Protein AF-A0A949ULL2-F1 (afdb_monomer_lite)

pLDDT: mean 81.53, std 12.1, range [44.09, 96.62]

Structure (mmCIF, N/CA/C/O backbone):
data_AF-A0A949ULL2-F1
#
_entry.id   AF-A0A949ULL2-F1
#
loop_
_atom_site.group_PDB
_atom_site.id
_atom_site.type_symbol
_atom_site.label_atom_id
_atom_site.label_alt_id
_atom_site.label_comp_id
_atom_site.label_asym_id
_atom_site.label_entity_id
_atom_site.label_seq_id
_atom_site.pdbx_PDB_ins_code
_atom_site.Cartn_x
_atom_site.Cartn_y
_atom_site.Cartn_z
_atom_site.occupancy
_atom_site.B_iso_or_equiv
_atom_site.auth_seq_id
_atom_site.auth_comp_id
_atom_site.auth_asym_id
_atom_site.auth_atom_id
_atom_site.pdbx_PDB_model_num
ATOM 1 N N . MET A 1 1 ? -18.993 -50.764 90.686 1.00 44.81 1 MET A N 1
ATOM 2 C CA . MET A 1 1 ? -19.022 -49.403 90.114 1.00 44.81 1 MET A CA 1
ATOM 3 C C . MET A 1 1 ? -18.018 -49.381 88.976 1.00 44.81 1 MET A C 1
ATOM 5 O O . MET A 1 1 ? -16.846 -49.137 89.213 1.00 44.81 1 MET A O 1
ATOM 9 N N . GLY A 1 2 ? -18.453 -49.801 87.789 1.00 44.09 2 GLY A N 1
ATOM 10 C CA . GLY A 1 2 ? -17.658 -49.785 86.562 1.00 44.09 2 GLY A CA 1
ATOM 11 C C . GLY A 1 2 ? -18.331 -48.811 85.610 1.00 44.09 2 GLY A C 1
ATOM 12 O O . GLY A 1 2 ? -19.516 -48.977 85.331 1.00 44.09 2 GLY A O 1
ATOM 13 N N . SER A 1 3 ? -17.605 -47.766 85.223 1.00 47.84 3 SER A N 1
ATOM 14 C CA . SER A 1 3 ? -18.064 -46.730 84.303 1.00 47.84 3 SER A CA 1
ATOM 15 C C . SER A 1 3 ? -17.621 -47.117 82.898 1.00 47.84 3 SER A C 1
ATOM 17 O O . SER A 1 3 ? -16.426 -47.201 82.632 1.00 47.84 3 SER A O 1
ATOM 19 N N . SER A 1 4 ? -18.589 -47.419 82.042 1.00 49.59 4 SER A N 1
ATOM 20 C CA . SER A 1 4 ? -18.433 -47.649 80.609 1.00 49.59 4 SER A CA 1
ATOM 21 C C . SER A 1 4 ? -18.518 -46.309 79.874 1.00 49.59 4 SER A C 1
ATOM 23 O O . SER A 1 4 ? -19.594 -45.717 79.822 1.00 49.59 4 SER A O 1
ATOM 25 N N . GLU A 1 5 ? -17.401 -45.829 79.328 1.00 49.88 5 GLU A N 1
ATOM 26 C CA . GLU A 1 5 ? -17.373 -44.716 78.371 1.00 49.88 5 GLU A CA 1
ATOM 27 C C . GLU A 1 5 ? -17.658 -45.258 76.965 1.00 49.88 5 GLU A C 1
ATOM 29 O O . GLU A 1 5 ? -16.845 -45.975 76.381 1.00 49.88 5 GLU A O 1
ATOM 34 N N . ASN A 1 6 ? -18.845 -44.930 76.454 1.00 48.62 6 ASN A N 1
ATOM 35 C CA . ASN A 1 6 ? -19.215 -45.054 75.049 1.00 48.62 6 ASN A CA 1
ATOM 36 C C . ASN A 1 6 ? -18.579 -43.881 74.293 1.00 48.62 6 ASN A C 1
ATOM 38 O O . ASN A 1 6 ? -18.811 -42.726 74.645 1.00 48.62 6 ASN A O 1
ATOM 42 N N . ARG A 1 7 ? -17.781 -44.184 73.270 1.00 51.06 7 ARG A N 1
ATOM 43 C CA . ARG A 1 7 ? -17.179 -43.213 72.355 1.00 51.06 7 ARG A CA 1
ATOM 44 C C . ARG A 1 7 ? -17.915 -43.355 71.023 1.00 51.06 7 ARG A C 1
ATOM 46 O O . ARG A 1 7 ? -17.641 -44.296 70.285 1.00 51.06 7 ARG A O 1
ATOM 53 N N . GLU A 1 8 ? -18.903 -42.494 70.796 1.00 48.94 8 GLU A N 1
ATOM 54 C CA . GLU A 1 8 ? -19.501 -42.285 69.474 1.00 48.94 8 GLU A CA 1
ATOM 55 C C . GLU A 1 8 ? -18.439 -41.629 68.584 1.00 48.94 8 GLU A C 1
ATOM 57 O O . GLU A 1 8 ? -17.757 -40.688 68.996 1.00 48.94 8 GLU A O 1
ATOM 62 N N . ILE A 1 9 ? -18.218 -42.233 67.422 1.00 55.06 9 ILE A N 1
ATOM 63 C CA . ILE A 1 9 ? -17.371 -41.728 66.349 1.00 55.06 9 ILE A CA 1
ATOM 64 C C . ILE A 1 9 ? -18.363 -41.129 65.351 1.00 55.06 9 ILE A C 1
ATOM 66 O O . ILE A 1 9 ? -19.206 -41.865 64.844 1.00 55.06 9 ILE A O 1
ATOM 70 N N . ASP A 1 10 ? -18.302 -39.811 65.162 1.00 50.88 10 ASP A N 1
ATOM 71 C CA . ASP A 1 10 ? -19.074 -39.074 64.158 1.00 50.88 10 ASP A CA 1
ATOM 72 C C . ASP A 1 10 ? -18.580 -39.467 62.751 1.00 50.88 10 ASP A C 1
ATOM 74 O O . ASP A 1 10 ? -17.400 -39.307 62.436 1.00 50.88 10 ASP A O 1
ATOM 78 N N . GLU A 1 11 ? -19.482 -40.013 61.933 1.00 55.44 11 GLU A N 1
ATOM 79 C CA . GLU A 1 11 ? -19.298 -40.381 60.519 1.00 55.44 11 GLU A CA 1
ATOM 80 C C . GLU A 1 11 ? -19.954 -39.315 59.607 1.00 55.44 11 GLU A C 1
ATOM 82 O O . GLU A 1 11 ? -20.902 -39.621 58.890 1.00 55.44 11 GLU A O 1
ATOM 87 N N . GLU A 1 12 ? -19.509 -38.051 59.651 1.00 52.25 12 GLU A N 1
ATOM 88 C CA . GLU A 1 12 ? -20.083 -36.957 58.824 1.00 52.25 12 GLU A CA 1
ATOM 89 C C . GLU A 1 12 ? -19.096 -36.294 57.830 1.00 52.25 12 GLU A C 1
ATOM 91 O O . GLU A 1 12 ? -19.428 -35.271 57.247 1.00 52.25 12 GLU A O 1
ATOM 96 N N . ASP A 1 13 ? -17.917 -36.872 57.564 1.00 54.19 13 ASP A N 1
ATOM 97 C CA . ASP A 1 13 ? -16.867 -36.221 56.741 1.00 54.19 13 ASP A CA 1
ATOM 98 C C . ASP A 1 13 ? -16.646 -36.825 55.325 1.00 54.19 13 ASP A C 1
ATOM 100 O O . ASP A 1 13 ? -15.653 -36.498 54.679 1.00 54.19 13 ASP A O 1
ATOM 104 N N . GLU A 1 14 ? -17.519 -37.703 54.802 1.00 53.72 14 GLU A N 1
ATOM 105 C CA . GLU A 1 14 ? -17.303 -38.334 53.472 1.00 53.72 14 GLU A CA 1
ATOM 106 C C . GLU A 1 14 ? -18.061 -37.689 52.287 1.00 53.72 14 GLU A C 1
ATOM 108 O O . GLU A 1 14 ? -17.638 -37.885 51.148 1.00 53.72 14 GLU A O 1
ATOM 113 N N . GLU A 1 15 ? -19.105 -36.873 52.498 1.00 52.88 15 GLU A N 1
ATOM 114 C CA . GLU A 1 15 ? -19.894 -36.290 51.384 1.00 52.88 15 GLU A CA 1
ATOM 115 C C . GLU A 1 15 ? -19.227 -35.083 50.686 1.00 52.88 15 GLU A C 1
ATOM 117 O O . GLU A 1 15 ? -19.514 -34.826 49.519 1.00 52.88 15 GLU A O 1
ATOM 122 N N . ASP A 1 16 ? -18.274 -34.392 51.322 1.00 53.25 16 ASP A N 1
ATOM 123 C CA . ASP A 1 16 ? -17.624 -33.197 50.744 1.00 53.25 16 ASP A CA 1
ATOM 124 C C . ASP A 1 16 ? -16.532 -33.520 49.699 1.00 53.25 16 ASP A C 1
ATOM 126 O O . ASP A 1 16 ? -15.994 -32.619 49.054 1.00 53.25 16 ASP A O 1
ATOM 130 N N . THR A 1 17 ? -16.174 -34.795 49.511 1.00 56.53 17 THR A N 1
ATOM 131 C CA . THR A 1 17 ? -15.078 -35.181 48.599 1.00 56.53 17 THR A CA 1
ATOM 132 C C . THR A 1 17 ? -15.547 -35.406 47.158 1.00 56.53 17 THR A C 1
ATOM 134 O O . THR A 1 17 ? -14.784 -35.143 46.230 1.00 56.53 17 THR A O 1
ATOM 137 N N . GLU A 1 18 ? -16.792 -35.852 46.949 1.00 56.47 18 GLU A N 1
ATOM 138 C CA . GLU A 1 18 ? -17.323 -36.137 45.603 1.00 56.47 18 GLU A CA 1
ATOM 139 C C . GLU A 1 18 ? -17.690 -34.854 44.828 1.00 56.47 18 GLU A C 1
ATOM 141 O O . GLU A 1 18 ? -17.436 -34.778 43.626 1.00 56.47 18 GLU A O 1
ATOM 146 N N . GLU A 1 19 ? -18.192 -33.804 45.496 1.00 57.47 19 GLU A N 1
ATOM 147 C CA . GLU A 1 19 ? -18.514 -32.527 44.827 1.00 57.47 19 GLU A CA 1
ATOM 148 C C . GLU A 1 19 ? -17.262 -31.769 44.345 1.00 57.47 19 GLU A C 1
ATOM 150 O O . GLU A 1 19 ? -17.315 -31.032 43.357 1.00 57.47 19 GLU A O 1
ATOM 155 N N . VAL A 1 20 ? -16.114 -31.957 45.006 1.00 60.78 20 VAL A N 1
ATOM 156 C CA . VAL A 1 20 ? -14.852 -31.316 44.601 1.00 60.78 20 VAL A CA 1
ATOM 157 C C . VAL A 1 20 ? -14.272 -31.981 43.346 1.00 60.78 20 VAL A C 1
ATOM 159 O O . VAL A 1 20 ? -13.757 -31.278 42.477 1.00 60.78 20 VAL A O 1
ATOM 162 N N . GLU A 1 21 ? -14.407 -33.304 43.193 1.00 62.12 21 GLU A N 1
ATOM 163 C CA . GLU A 1 21 ? -13.933 -34.013 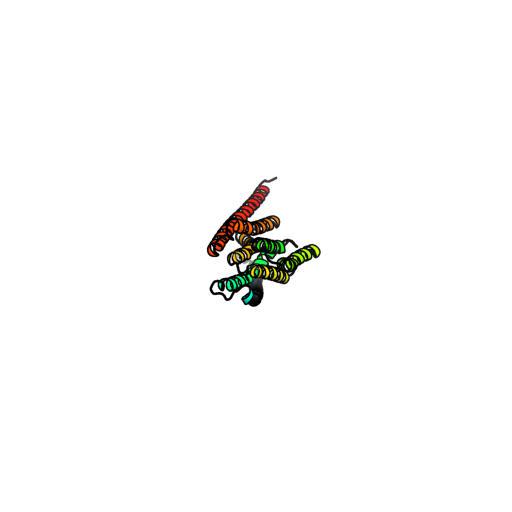41.993 1.00 62.12 21 GLU A CA 1
ATOM 164 C C . GLU A 1 21 ? -14.775 -33.696 40.739 1.00 62.12 21 GLU A C 1
ATOM 166 O O . GLU A 1 21 ? -14.217 -33.591 39.642 1.00 62.12 21 GLU A O 1
ATOM 171 N N . GLU A 1 22 ? -16.092 -33.484 40.870 1.00 65.94 22 GLU A N 1
ATOM 172 C CA . GLU A 1 22 ? -16.947 -33.092 39.734 1.00 65.94 22 GLU A CA 1
ATOM 173 C C . GLU A 1 22 ? -16.636 -31.675 39.219 1.00 65.94 22 GLU A C 1
ATOM 175 O O . GLU A 1 22 ? -16.583 -31.457 38.004 1.00 65.94 22 GLU A O 1
ATOM 180 N N . LEU A 1 23 ? -16.365 -30.721 40.116 1.00 65.06 23 LEU A N 1
ATOM 181 C CA . LEU A 1 23 ? -16.024 -29.345 39.732 1.00 65.06 23 LEU A CA 1
ATOM 182 C C . LEU A 1 23 ? -14.652 -29.247 39.048 1.00 65.06 23 LEU A C 1
ATOM 184 O O . LEU A 1 23 ? -14.500 -28.491 38.085 1.00 65.06 23 LEU A O 1
ATOM 188 N N . GLU A 1 24 ? -13.665 -30.035 39.486 1.00 69.94 24 GLU A N 1
ATOM 189 C CA . GLU A 1 24 ? -12.358 -30.099 38.818 1.00 69.94 24 GLU A CA 1
ATOM 190 C C . GLU A 1 24 ? -12.462 -30.722 37.414 1.00 69.94 24 GLU A C 1
ATOM 192 O O . GLU A 1 24 ? -11.766 -30.290 36.490 1.00 69.94 24 GLU A O 1
ATOM 197 N N . ALA A 1 25 ? -13.359 -31.692 37.207 1.00 70.38 25 ALA A N 1
ATOM 198 C CA . ALA A 1 25 ? -13.576 -32.299 35.894 1.00 70.38 25 ALA A CA 1
ATOM 199 C C . ALA A 1 25 ? -14.198 -31.316 34.882 1.00 70.38 25 ALA A C 1
ATOM 201 O O . ALA A 1 25 ? -13.763 -31.270 33.726 1.00 70.38 25 ALA A O 1
ATOM 202 N N . GLU A 1 26 ? -15.168 -30.499 35.306 1.00 70.00 26 GLU A N 1
ATOM 203 C CA . GLU A 1 26 ? -15.834 -29.517 34.436 1.00 70.00 26 GLU A CA 1
ATOM 204 C C . GLU A 1 26 ? -14.885 -28.368 34.033 1.00 70.00 26 GLU A C 1
ATOM 206 O O . GLU A 1 26 ? -14.878 -27.927 32.878 1.00 70.00 26 GLU A O 1
ATOM 211 N N . GLU A 1 27 ? -14.013 -27.924 34.946 1.00 70.25 27 GLU A N 1
ATOM 212 C CA . GLU A 1 27 ? -13.017 -26.879 34.667 1.00 70.25 27 GLU A CA 1
ATOM 213 C C . GLU A 1 27 ? -11.924 -27.373 33.697 1.00 70.25 27 GLU A C 1
ATOM 215 O O . GLU A 1 27 ? -11.506 -26.644 32.787 1.00 70.25 27 GLU A O 1
ATOM 220 N N . VAL A 1 28 ? -11.515 -28.643 33.818 1.00 70.06 28 VAL A N 1
ATOM 221 C CA . VAL A 1 28 ? -10.574 -29.289 32.888 1.00 70.06 28 VAL A CA 1
ATOM 222 C C . VAL A 1 28 ? -11.189 -29.464 31.495 1.00 70.06 28 VAL A C 1
ATOM 224 O O . VAL A 1 28 ? -10.505 -29.231 30.493 1.00 70.06 28 VAL A O 1
ATOM 227 N N . GLU A 1 29 ? -12.471 -29.824 31.396 1.00 69.94 29 GLU A N 1
ATOM 228 C CA . GLU A 1 29 ? -13.163 -29.942 30.107 1.00 69.94 29 GLU A CA 1
ATOM 229 C C . GLU A 1 29 ? -13.322 -28.573 29.422 1.00 69.94 29 GLU A C 1
ATOM 231 O O . GLU A 1 29 ? -13.040 -28.442 28.227 1.00 69.94 29 GLU A O 1
ATOM 236 N N . ALA A 1 30 ? -13.675 -27.525 30.173 1.00 67.12 30 ALA A N 1
ATOM 237 C CA . ALA A 1 30 ? -13.774 -26.164 29.649 1.00 67.12 30 ALA A CA 1
ATOM 238 C C . ALA A 1 30 ? -12.426 -25.639 29.118 1.00 67.12 30 ALA A C 1
ATOM 240 O O . ALA A 1 30 ? -12.368 -25.084 28.014 1.00 67.12 30 ALA A O 1
ATOM 241 N N . ALA A 1 31 ? -11.335 -25.870 29.856 1.00 65.19 31 ALA A N 1
ATOM 242 C CA . ALA A 1 31 ? -9.987 -25.501 29.429 1.00 65.19 31 ALA A CA 1
ATOM 243 C C . ALA A 1 31 ? -9.553 -26.262 28.162 1.00 65.19 31 ALA A C 1
ATOM 245 O O . ALA A 1 31 ? -8.991 -25.665 27.239 1.00 65.19 31 ALA A O 1
ATOM 246 N N . ALA A 1 32 ? -9.872 -27.558 28.068 1.00 65.69 32 ALA A N 1
ATOM 247 C CA . ALA A 1 32 ? -9.579 -28.367 26.886 1.00 65.69 32 ALA A CA 1
ATOM 248 C C . ALA A 1 32 ? -10.368 -27.897 25.649 1.00 65.69 32 ALA A C 1
ATOM 250 O O . ALA A 1 32 ? -9.825 -27.853 24.543 1.00 65.69 32 ALA A O 1
ATOM 251 N N . VAL A 1 33 ? -11.633 -27.495 25.812 1.00 71.25 33 VAL A N 1
ATOM 252 C CA . VAL A 1 33 ? -12.453 -26.950 24.717 1.00 71.25 33 VAL A CA 1
ATOM 253 C C . VAL A 1 33 ? -11.923 -25.594 24.237 1.00 71.25 33 VAL A C 1
ATOM 255 O O . VAL A 1 33 ? -11.912 -25.341 23.028 1.00 71.25 33 VAL A O 1
ATOM 258 N N . GLU A 1 34 ? -11.445 -24.733 25.140 1.00 72.19 34 GLU A N 1
ATOM 259 C CA . GLU A 1 34 ? -10.826 -23.454 24.771 1.00 72.19 34 GLU A CA 1
ATOM 260 C C . GLU A 1 34 ? -9.494 -23.657 24.029 1.00 72.19 34 GLU A C 1
ATOM 262 O O . GLU A 1 34 ? -9.260 -23.017 22.999 1.00 72.19 34 GLU A O 1
ATOM 267 N N . GLU A 1 35 ? -8.655 -24.592 24.485 1.00 70.19 35 GLU A N 1
ATOM 268 C CA . GLU A 1 35 ? -7.380 -24.923 23.839 1.00 70.19 35 GLU A CA 1
ATOM 269 C C . GLU A 1 35 ? -7.592 -25.500 22.429 1.00 70.19 35 GLU A C 1
ATOM 271 O O . GLU A 1 35 ? -7.010 -25.006 21.456 1.00 70.19 35 GLU A O 1
ATOM 276 N N . VAL A 1 36 ? -8.504 -26.469 22.286 1.00 72.50 36 VAL A N 1
ATOM 277 C CA . VAL A 1 36 ? -8.863 -27.059 20.986 1.00 72.50 36 VAL A CA 1
ATOM 278 C C . VAL A 1 36 ? -9.505 -26.013 20.069 1.00 72.50 36 VAL A C 1
ATOM 280 O O . VAL A 1 36 ? -9.185 -25.943 18.880 1.00 72.50 36 VAL A O 1
ATOM 283 N N . GLY A 1 37 ? -10.373 -25.147 20.602 1.00 69.25 37 GLY A N 1
ATOM 284 C CA . GLY A 1 37 ? -10.969 -24.039 19.854 1.00 69.25 37 GLY A CA 1
ATOM 285 C C . GLY A 1 37 ? -9.923 -23.040 19.348 1.00 69.25 37 GLY A C 1
ATOM 286 O O . GLY A 1 37 ? -9.989 -22.596 18.195 1.00 69.25 37 GLY A O 1
ATOM 287 N N . GLY A 1 38 ? -8.922 -22.731 20.175 1.00 65.75 38 GLY A N 1
ATOM 288 C CA . GLY A 1 38 ? -7.787 -21.885 19.820 1.00 65.75 38 GLY A CA 1
ATOM 289 C C . GLY A 1 38 ? -6.912 -22.500 18.728 1.00 65.75 38 GLY A C 1
ATOM 290 O O . GLY A 1 38 ? -6.581 -21.824 17.750 1.00 65.75 38 GLY A O 1
ATOM 291 N N . GLU A 1 39 ? -6.580 -23.786 18.835 1.00 66.94 39 GLU A N 1
ATOM 292 C CA . GLU A 1 39 ? -5.754 -24.481 17.845 1.00 66.94 39 GLU A CA 1
ATOM 293 C C . GLU A 1 39 ? -6.458 -24.579 16.480 1.00 66.94 39 GLU A C 1
ATOM 295 O O . GLU A 1 39 ? -5.867 -24.255 15.442 1.00 66.94 39 GLU A O 1
ATOM 300 N N . VAL A 1 40 ? -7.754 -24.910 16.469 1.00 61.69 40 VAL A N 1
ATOM 301 C CA . VAL A 1 40 ? -8.567 -24.951 15.243 1.00 61.69 40 VAL A CA 1
ATOM 302 C C . VAL A 1 40 ? -8.652 -23.566 14.592 1.00 61.69 40 VAL A C 1
ATOM 304 O O . VAL A 1 40 ? -8.472 -23.445 13.376 1.00 61.69 40 VAL A O 1
ATOM 307 N N . ALA A 1 41 ? -8.849 -22.501 15.375 1.00 61.00 41 ALA A N 1
ATOM 308 C CA . ALA A 1 41 ? -8.875 -21.134 14.854 1.00 61.00 41 ALA A CA 1
ATOM 309 C C . ALA A 1 41 ? -7.537 -20.728 14.203 1.00 61.00 41 ALA A C 1
ATOM 311 O O . ALA A 1 41 ? -7.525 -20.105 13.135 1.00 61.00 41 ALA A O 1
ATOM 312 N N . VAL A 1 42 ? -6.406 -21.124 14.798 1.00 70.19 42 VAL A N 1
ATOM 313 C CA . VAL A 1 42 ? -5.059 -20.860 14.262 1.00 70.19 42 VAL A CA 1
ATOM 314 C C . VAL A 1 42 ? -4.829 -21.603 12.941 1.00 70.19 42 VAL A C 1
ATOM 316 O O . VAL A 1 42 ? -4.249 -21.035 12.009 1.00 70.19 42 VAL A O 1
ATOM 319 N N . ILE A 1 43 ? -5.283 -22.854 12.825 1.00 66.19 43 ILE A N 1
ATOM 320 C CA . ILE A 1 43 ? -5.155 -23.653 11.595 1.00 66.19 43 ILE A CA 1
ATOM 321 C C . ILE A 1 43 ? -5.974 -23.029 10.455 1.00 66.19 43 ILE A C 1
ATOM 323 O O . ILE A 1 43 ? -5.453 -22.851 9.349 1.00 66.19 43 ILE A O 1
ATOM 327 N N . VAL A 1 44 ? -7.218 -22.621 10.728 1.00 66.62 44 VAL A N 1
ATOM 328 C CA . VAL A 1 44 ? -8.109 -21.998 9.732 1.00 66.62 44 VAL A CA 1
ATOM 329 C C . VAL A 1 44 ? -7.567 -20.646 9.243 1.00 66.62 44 VAL A C 1
ATOM 331 O O . VAL A 1 44 ? -7.612 -20.362 8.039 1.00 66.62 44 VAL A O 1
ATOM 334 N N . ASP A 1 45 ? -6.995 -19.819 10.129 1.00 76.25 45 ASP A N 1
ATOM 335 C CA . ASP A 1 45 ? -6.365 -18.545 9.734 1.00 76.25 45 ASP A CA 1
ATOM 336 C C . ASP A 1 45 ? -5.121 -18.784 8.858 1.00 76.25 45 ASP A C 1
ATOM 338 O O . ASP A 1 45 ? -4.934 -18.102 7.846 1.00 76.25 45 ASP A O 1
ATOM 342 N N . ARG A 1 46 ? -4.309 -19.812 9.160 1.00 75.88 46 ARG A N 1
ATOM 343 C CA . ARG A 1 46 ? -3.143 -20.186 8.334 1.00 75.88 46 ARG A CA 1
ATOM 344 C C . ARG A 1 46 ? -3.535 -20.666 6.942 1.00 75.88 46 ARG A C 1
ATOM 346 O O . ARG A 1 46 ? -2.901 -20.259 5.965 1.00 75.88 46 ARG A O 1
ATOM 353 N N . GLU A 1 47 ? -4.550 -21.518 6.831 1.00 77.19 47 GLU A N 1
ATOM 354 C CA . GLU A 1 47 ? -5.005 -22.017 5.531 1.00 77.19 47 GLU A CA 1
ATOM 355 C C . GLU A 1 47 ? -5.562 -20.873 4.675 1.00 77.19 47 GLU A C 1
ATOM 357 O O . GLU A 1 47 ? -5.216 -20.733 3.499 1.00 77.19 47 GLU A O 1
ATOM 362 N N . THR A 1 48 ? -6.347 -19.992 5.293 1.00 77.69 48 THR A N 1
ATOM 363 C CA . THR A 1 48 ? -6.885 -18.797 4.642 1.00 77.69 48 THR A CA 1
ATOM 364 C C . THR A 1 48 ? -5.755 -17.889 4.157 1.00 77.69 48 THR A C 1
ATOM 366 O O . THR A 1 48 ? -5.728 -17.521 2.982 1.00 77.69 48 THR A O 1
ATOM 369 N N . ALA A 1 49 ? -4.769 -17.588 5.007 1.00 76.38 49 ALA A N 1
ATOM 370 C CA . ALA A 1 49 ? -3.601 -16.790 4.631 1.00 76.38 49 ALA A CA 1
ATOM 371 C C . ALA A 1 49 ? -2.809 -17.420 3.471 1.00 76.38 49 ALA A C 1
ATOM 373 O O . ALA A 1 49 ? -2.406 -16.723 2.541 1.00 76.38 49 ALA A O 1
ATOM 374 N N . SER A 1 50 ? -2.626 -18.743 3.482 1.00 81.12 50 SER A N 1
ATOM 375 C CA . SER A 1 50 ? -1.957 -19.478 2.402 1.00 81.12 50 SER A CA 1
ATOM 376 C C . SER A 1 50 ? -2.688 -19.334 1.063 1.00 81.12 50 SER A C 1
ATOM 378 O O . SER A 1 50 ? -2.068 -19.007 0.047 1.00 81.12 50 SER A O 1
ATOM 380 N N . ARG A 1 51 ? -4.020 -19.485 1.062 1.00 82.62 51 ARG A N 1
ATOM 381 C CA . ARG A 1 51 ? -4.855 -19.285 -0.135 1.00 82.62 51 ARG A CA 1
ATOM 382 C C . ARG A 1 51 ? -4.727 -17.858 -0.670 1.00 82.62 51 ARG A C 1
ATOM 384 O O . ARG A 1 51 ? -4.524 -17.674 -1.867 1.00 82.62 51 ARG A O 1
ATOM 391 N N . TRP A 1 52 ? -4.767 -16.853 0.205 1.00 79.50 52 TRP A N 1
ATOM 392 C CA . TRP A 1 52 ? -4.597 -15.449 -0.188 1.00 79.50 52 TRP A CA 1
ATOM 393 C C . TRP A 1 52 ? -3.222 -15.160 -0.782 1.00 79.50 52 TRP A C 1
ATOM 395 O O . TRP A 1 52 ? -3.125 -14.466 -1.793 1.00 79.50 52 TRP A O 1
ATOM 405 N N . ARG A 1 53 ? -2.160 -15.732 -0.211 1.00 83.31 53 ARG A N 1
ATOM 406 C CA . ARG A 1 53 ? -0.802 -15.624 -0.760 1.00 83.31 53 ARG A CA 1
ATOM 407 C C . ARG A 1 53 ? -0.684 -16.283 -2.127 1.00 83.31 53 ARG A C 1
ATOM 409 O O . ARG A 1 53 ? -0.037 -15.717 -3.002 1.00 83.31 53 ARG A O 1
ATOM 416 N N . ALA A 1 54 ? -1.328 -17.432 -2.335 1.00 83.38 54 ALA A N 1
ATOM 417 C CA . ALA A 1 54 ? -1.366 -18.095 -3.636 1.00 83.38 54 ALA A CA 1
ATOM 418 C C . ALA A 1 54 ? -2.099 -17.245 -4.689 1.00 83.38 54 ALA A C 1
ATOM 420 O O . ALA A 1 54 ? -1.606 -17.093 -5.805 1.00 83.38 54 ALA A O 1
ATOM 421 N N . VAL A 1 55 ? -3.229 -16.627 -4.324 1.00 82.12 55 VAL A N 1
ATOM 422 C CA . VAL A 1 55 ? -3.943 -15.673 -5.193 1.00 82.12 55 VAL A CA 1
ATOM 423 C C . VAL A 1 55 ? -3.064 -14.461 -5.507 1.00 82.12 55 VAL A C 1
ATOM 425 O O . VAL A 1 55 ? -2.927 -14.095 -6.672 1.00 82.12 55 VAL A O 1
ATOM 428 N N . GLY A 1 56 ? -2.415 -13.878 -4.495 1.00 79.31 56 GLY A N 1
ATOM 429 C CA . GLY A 1 56 ? -1.469 -12.774 -4.671 1.00 79.31 56 GLY A CA 1
ATOM 430 C C . GLY A 1 56 ? -0.315 -13.143 -5.606 1.00 79.31 56 GLY A C 1
ATOM 431 O O . GLY A 1 56 ? -0.013 -12.393 -6.530 1.00 79.31 56 GLY A O 1
ATOM 432 N N . ALA A 1 57 ? 0.272 -14.332 -5.440 1.00 81.19 57 ALA A N 1
ATOM 433 C CA . ALA A 1 57 ? 1.309 -14.851 -6.331 1.00 81.19 57 ALA A CA 1
ATOM 434 C C . ALA A 1 57 ? 0.801 -15.010 -7.771 1.00 81.19 57 ALA A C 1
ATOM 436 O O . ALA A 1 57 ? 1.489 -14.606 -8.705 1.00 81.19 57 ALA A O 1
ATOM 437 N N . GLY A 1 58 ? -0.409 -15.548 -7.955 1.00 82.44 58 GLY A N 1
ATOM 438 C CA . GLY A 1 58 ? -1.040 -15.694 -9.268 1.00 82.44 58 GLY A CA 1
ATOM 439 C C . GLY A 1 58 ? -1.273 -14.352 -9.963 1.00 82.44 58 GLY A C 1
ATOM 440 O O . GLY A 1 58 ? -0.949 -14.204 -11.139 1.00 82.44 58 GLY A O 1
ATOM 441 N N . ILE A 1 59 ? -1.759 -13.348 -9.227 1.00 83.56 59 ILE A N 1
ATOM 442 C CA . ILE A 1 59 ? -1.923 -11.975 -9.725 1.00 83.56 59 ILE A CA 1
ATOM 443 C C . ILE A 1 59 ? -0.566 -11.372 -10.098 1.00 83.56 59 ILE A C 1
ATOM 445 O O . ILE A 1 59 ? -0.414 -10.835 -11.194 1.00 83.56 59 ILE A O 1
ATOM 449 N N . GLY A 1 60 ? 0.429 -11.478 -9.213 1.00 77.75 60 GLY A N 1
ATOM 450 C CA . GLY A 1 60 ? 1.779 -10.981 -9.473 1.00 77.75 60 GLY A CA 1
ATOM 451 C C . GLY A 1 60 ? 2.386 -11.618 -10.721 1.00 77.75 60 GLY A C 1
ATOM 452 O O . GLY A 1 60 ? 2.945 -10.918 -11.562 1.00 77.75 60 GLY A O 1
ATOM 453 N N . LEU A 1 61 ? 2.205 -12.930 -10.889 1.00 84.12 61 LEU A N 1
ATOM 454 C CA . LEU A 1 61 ? 2.663 -13.667 -12.060 1.00 84.12 61 LEU A CA 1
ATOM 455 C C . LEU A 1 61 ? 1.951 -13.199 -13.330 1.00 84.12 61 LEU A C 1
ATOM 457 O O . LEU A 1 61 ? 2.611 -12.977 -14.340 1.00 84.12 61 LEU A O 1
ATOM 461 N N . ALA A 1 62 ? 0.634 -12.995 -13.280 1.00 83.06 62 ALA A N 1
ATOM 462 C CA . ALA A 1 62 ? -0.123 -12.469 -14.411 1.00 83.06 62 ALA A CA 1
ATOM 463 C C . ALA A 1 62 ? 0.368 -11.071 -14.823 1.00 83.06 62 ALA A C 1
ATOM 465 O O . ALA A 1 62 ? 0.577 -10.829 -16.011 1.00 83.06 62 ALA A O 1
ATOM 466 N N . ILE A 1 63 ? 0.626 -10.177 -13.858 1.00 82.50 63 ILE A N 1
ATOM 467 C CA . ILE A 1 63 ? 1.197 -8.848 -14.129 1.00 82.50 63 ILE A CA 1
ATOM 468 C C . ILE A 1 63 ? 2.560 -8.991 -14.804 1.00 82.50 63 ILE A C 1
ATOM 470 O O . ILE A 1 63 ? 2.782 -8.376 -15.845 1.00 82.50 63 ILE A O 1
ATOM 474 N N . VAL A 1 64 ? 3.454 -9.819 -14.254 1.00 80.62 64 VAL A N 1
ATOM 475 C CA . VAL A 1 64 ? 4.785 -10.058 -14.831 1.00 80.62 64 VAL A CA 1
ATOM 476 C C . VAL A 1 64 ? 4.677 -10.592 -16.255 1.00 80.62 64 VAL A C 1
ATOM 478 O O . VAL A 1 64 ? 5.342 -10.054 -17.127 1.00 80.62 64 VAL A O 1
ATOM 481 N N . ILE A 1 65 ? 3.824 -11.586 -16.517 1.00 84.31 65 ILE A N 1
ATOM 482 C CA . ILE A 1 65 ? 3.648 -12.173 -17.855 1.00 84.31 65 ILE A CA 1
ATOM 483 C C . ILE A 1 65 ? 3.155 -11.121 -18.853 1.00 84.31 65 ILE A C 1
ATOM 485 O O . ILE A 1 65 ? 3.746 -10.955 -19.915 1.00 84.31 65 ILE A O 1
ATOM 489 N N . VAL A 1 66 ? 2.101 -10.377 -18.506 1.00 83.69 66 VAL A N 1
ATOM 490 C CA . VAL A 1 66 ? 1.496 -9.373 -19.399 1.00 83.69 66 VAL A CA 1
ATOM 491 C C . VAL A 1 66 ? 2.440 -8.194 -19.653 1.00 83.69 66 VAL A C 1
ATOM 493 O O . VAL A 1 66 ? 2.409 -7.589 -20.722 1.00 83.69 66 VAL A O 1
ATOM 496 N N . THR A 1 67 ? 3.295 -7.862 -18.684 1.00 78.12 67 THR A N 1
ATOM 497 C CA . THR A 1 67 ? 4.239 -6.739 -18.784 1.00 78.12 67 THR A CA 1
ATOM 498 C C . THR A 1 67 ? 5.654 -7.167 -19.173 1.00 78.12 67 THR A C 1
ATOM 500 O O . THR A 1 67 ? 6.519 -6.306 -19.316 1.00 78.12 67 THR A O 1
ATOM 503 N N . TYR A 1 68 ? 5.892 -8.462 -19.408 1.00 78.94 68 TYR A N 1
ATOM 504 C CA . TYR A 1 68 ? 7.229 -9.026 -19.598 1.00 78.94 68 TYR A CA 1
ATOM 505 C C . TYR A 1 68 ? 7.997 -8.355 -20.741 1.00 78.94 68 TYR A C 1
ATOM 507 O O . TYR A 1 68 ? 9.087 -7.820 -20.528 1.00 78.94 68 TYR A O 1
ATOM 515 N N . GLU A 1 69 ? 7.398 -8.331 -21.932 1.00 78.94 69 GLU A N 1
ATOM 516 C CA . GLU A 1 69 ? 7.949 -7.653 -23.107 1.00 78.94 69 GLU A CA 1
ATOM 517 C C . GLU A 1 69 ? 7.822 -6.124 -23.016 1.00 78.94 69 GLU A C 1
ATOM 519 O O . GLU A 1 69 ? 8.847 -5.450 -23.155 1.00 78.94 69 GLU A O 1
ATOM 524 N N . PRO A 1 70 ? 6.636 -5.539 -22.727 1.00 74.31 70 PRO A N 1
ATOM 525 C CA . PRO A 1 70 ? 6.487 -4.085 -22.711 1.00 74.31 70 PRO A CA 1
ATOM 526 C C . PRO A 1 70 ? 7.417 -3.380 -21.717 1.00 74.31 70 PRO A C 1
ATOM 528 O O . PRO A 1 70 ? 8.053 -2.391 -22.069 1.00 74.31 70 PRO A O 1
ATOM 531 N N . ALA A 1 71 ? 7.546 -3.901 -20.492 1.00 68.62 71 ALA A N 1
ATOM 532 C CA . ALA A 1 71 ? 8.398 -3.328 -19.445 1.00 68.62 71 ALA A CA 1
ATOM 533 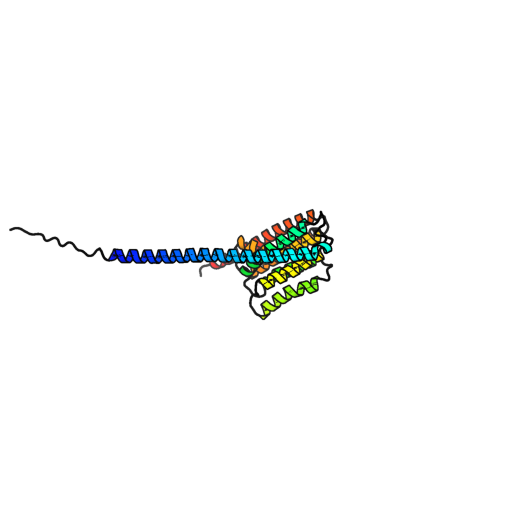C C . ALA A 1 71 ? 9.856 -3.807 -19.503 1.00 68.62 71 ALA A C 1
ATOM 535 O O . ALA A 1 71 ? 10.700 -3.310 -18.742 1.00 68.62 71 ALA A O 1
ATOM 536 N N . ARG A 1 72 ? 10.165 -4.709 -20.445 1.00 76.81 72 ARG A N 1
ATOM 537 C CA . ARG A 1 72 ? 11.467 -5.363 -20.607 1.00 76.81 72 ARG A CA 1
ATOM 538 C C . ARG A 1 72 ? 11.950 -6.024 -19.316 1.00 76.81 72 ARG A C 1
ATOM 540 O O . ARG A 1 72 ? 13.082 -5.833 -18.877 1.00 76.81 72 ARG A O 1
ATOM 547 N N . LEU A 1 73 ? 11.066 -6.780 -18.670 1.00 71.06 73 LEU A N 1
ATOM 548 C CA . LEU A 1 73 ? 11.384 -7.485 -17.422 1.00 71.06 73 LEU A CA 1
ATOM 549 C C . LEU A 1 73 ? 12.392 -8.625 -17.633 1.00 71.06 73 LEU A C 1
ATOM 551 O O . LEU A 1 73 ? 13.000 -9.080 -16.668 1.00 71.06 73 LEU A O 1
ATOM 555 N N . GLY A 1 74 ? 12.572 -9.073 -18.880 1.00 68.69 74 GLY A N 1
ATOM 556 C CA . GLY A 1 74 ? 13.571 -10.068 -19.270 1.00 68.69 74 GLY A CA 1
ATOM 557 C C . GLY A 1 74 ? 14.995 -9.535 -19.451 1.00 68.69 74 GLY A C 1
ATOM 558 O O . GLY A 1 74 ? 15.906 -10.344 -19.603 1.00 68.69 74 GLY A O 1
ATOM 559 N N . ASP A 1 75 ? 15.210 -8.215 -19.424 1.00 80.44 75 ASP A N 1
ATOM 560 C CA . ASP A 1 75 ? 16.552 -7.639 -19.564 1.00 80.44 75 ASP A CA 1
ATOM 561 C C . ASP A 1 75 ? 17.420 -7.985 -18.335 1.00 80.44 75 ASP A C 1
ATOM 563 O O . ASP A 1 75 ? 16.946 -7.956 -17.192 1.00 80.44 75 ASP A O 1
ATOM 567 N N . GLU A 1 76 ? 18.720 -8.238 -18.538 1.00 79.38 76 GLU A N 1
ATOM 568 C CA . GLU A 1 76 ? 19.676 -8.557 -17.455 1.00 79.38 76 GLU A CA 1
ATOM 569 C C . GLU A 1 76 ? 19.732 -7.478 -16.359 1.00 79.38 76 GLU A C 1
ATOM 571 O O . GLU A 1 76 ? 20.042 -7.757 -15.203 1.00 79.38 76 GLU A O 1
ATOM 576 N N . GLU A 1 77 ? 19.378 -6.236 -16.683 1.00 76.75 77 GLU A N 1
ATOM 577 C CA . GLU A 1 77 ? 19.343 -5.139 -15.716 1.00 76.75 77 GLU A CA 1
ATOM 578 C C . GLU A 1 77 ? 18.012 -5.041 -14.941 1.00 76.75 77 GLU A C 1
ATOM 580 O O . GLU A 1 77 ? 17.874 -4.203 -14.045 1.00 76.75 77 GLU A O 1
ATOM 585 N N . ARG A 1 78 ? 16.997 -5.845 -15.297 1.00 74.56 78 ARG A N 1
ATOM 586 C CA . ARG A 1 78 ? 15.604 -5.702 -14.828 1.00 74.56 78 ARG A CA 1
ATOM 587 C C . ARG A 1 78 ? 14.935 -6.983 -14.353 1.00 74.56 78 ARG A C 1
ATOM 589 O O . ARG A 1 78 ? 13.831 -6.892 -13.825 1.00 74.56 78 ARG A O 1
ATOM 596 N N . TRP A 1 79 ? 15.584 -8.142 -14.429 1.00 80.56 79 TRP A N 1
ATOM 597 C CA . TRP A 1 79 ? 15.023 -9.394 -13.896 1.00 80.56 79 TRP A CA 1
ATOM 598 C C . TRP A 1 79 ? 14.605 -9.288 -12.416 1.00 80.56 79 TRP A C 1
ATOM 600 O O . TRP A 1 79 ? 13.626 -9.905 -11.992 1.00 80.56 79 TRP A O 1
ATOM 610 N N . TRP A 1 80 ? 15.292 -8.445 -11.631 1.00 83.25 80 TRP A N 1
ATOM 611 C CA . TRP A 1 80 ? 14.938 -8.162 -10.236 1.00 83.25 80 TRP A CA 1
ATOM 612 C C . TRP A 1 80 ? 13.532 -7.563 -10.092 1.00 83.25 80 TRP A C 1
ATOM 614 O O . TRP A 1 80 ? 12.885 -7.771 -9.068 1.00 83.25 80 TRP A O 1
ATOM 624 N N . ALA A 1 81 ? 13.036 -6.842 -11.101 1.00 80.88 81 ALA A N 1
ATOM 625 C CA . ALA A 1 81 ? 11.721 -6.216 -11.083 1.00 80.88 81 ALA A CA 1
ATOM 626 C C . ALA A 1 81 ? 10.596 -7.253 -11.116 1.00 80.88 81 ALA A C 1
ATOM 628 O O . ALA A 1 81 ? 9.617 -7.104 -10.392 1.00 80.88 81 ALA A O 1
ATOM 629 N N . ALA A 1 82 ? 10.757 -8.334 -11.884 1.00 82.75 82 ALA A N 1
ATOM 630 C CA . ALA A 1 82 ? 9.802 -9.438 -11.889 1.00 82.75 82 ALA A CA 1
ATOM 631 C C . ALA A 1 82 ? 9.702 -10.084 -10.498 1.00 82.75 82 ALA A C 1
ATOM 633 O O . ALA A 1 82 ? 8.604 -10.281 -9.974 1.00 82.75 82 ALA A O 1
ATOM 634 N N . ALA A 1 83 ? 10.852 -10.338 -9.863 1.00 84.81 83 ALA A N 1
ATOM 635 C CA . ALA A 1 83 ? 10.901 -10.854 -8.499 1.00 84.81 83 ALA A CA 1
ATOM 636 C C . ALA A 1 83 ? 10.279 -9.869 -7.493 1.00 84.81 83 ALA A C 1
ATOM 638 O O . ALA A 1 83 ? 9.489 -10.278 -6.647 1.00 84.81 83 ALA A O 1
ATOM 639 N N . ALA A 1 84 ? 10.579 -8.573 -7.606 1.00 83.88 84 ALA A N 1
ATOM 640 C CA . ALA A 1 84 ? 10.028 -7.544 -6.729 1.00 83.88 84 ALA A CA 1
ATOM 641 C C . ALA A 1 84 ? 8.500 -7.426 -6.854 1.00 83.88 84 ALA A C 1
ATOM 643 O O . ALA A 1 84 ? 7.819 -7.346 -5.836 1.00 83.88 84 ALA A O 1
ATOM 644 N N . VAL A 1 85 ? 7.954 -7.471 -8.074 1.00 84.06 85 VAL A N 1
ATOM 645 C CA . VAL A 1 85 ? 6.503 -7.446 -8.326 1.00 84.06 85 VAL A CA 1
ATOM 646 C C . VAL A 1 85 ? 5.824 -8.682 -7.737 1.00 84.06 85 VAL A C 1
ATOM 648 O O . VAL A 1 85 ? 4.808 -8.548 -7.058 1.00 84.06 85 VAL A O 1
ATOM 651 N N . LEU A 1 86 ? 6.396 -9.873 -7.938 1.00 82.94 86 LEU A N 1
ATOM 652 C CA . LEU A 1 86 ? 5.878 -11.113 -7.353 1.00 82.94 86 LEU A CA 1
ATOM 653 C C . LEU A 1 86 ? 5.879 -11.068 -5.823 1.00 82.94 86 LEU A C 1
ATOM 655 O O . LEU A 1 86 ? 4.855 -11.337 -5.196 1.00 82.94 86 LEU A O 1
ATOM 659 N N . LEU A 1 87 ? 7.011 -10.692 -5.221 1.00 86.00 87 LEU A N 1
ATOM 660 C CA . LEU A 1 87 ? 7.141 -10.578 -3.769 1.00 86.00 87 LEU A CA 1
ATOM 661 C C . LEU A 1 87 ? 6.161 -9.552 -3.204 1.00 86.00 87 LEU A C 1
ATOM 663 O O . LEU A 1 87 ? 5.497 -9.832 -2.209 1.00 86.00 87 LEU A O 1
ATOM 667 N N . LEU A 1 88 ? 6.031 -8.395 -3.853 1.00 85.31 88 LEU A N 1
ATOM 668 C CA . LEU A 1 88 ? 5.081 -7.366 -3.457 1.00 85.31 88 LEU A CA 1
ATOM 669 C C . LEU A 1 88 ? 3.636 -7.871 -3.542 1.00 85.31 88 LEU A C 1
ATOM 671 O O . LEU A 1 88 ? 2.872 -7.635 -2.613 1.00 85.31 88 LEU A O 1
ATOM 675 N N . ALA A 1 89 ? 3.261 -8.589 -4.602 1.00 83.50 89 ALA A N 1
ATOM 676 C CA . ALA A 1 89 ? 1.907 -9.118 -4.758 1.00 83.50 89 ALA A CA 1
ATOM 677 C C . ALA A 1 89 ? 1.551 -10.136 -3.661 1.00 83.50 89 ALA A C 1
ATOM 679 O O . ALA A 1 89 ? 0.455 -10.092 -3.101 1.00 83.50 89 ALA A O 1
ATOM 680 N N . VAL A 1 90 ? 2.497 -11.008 -3.296 1.00 84.06 90 VAL A N 1
ATOM 681 C CA . VAL A 1 90 ? 2.342 -11.942 -2.168 1.00 84.06 90 VAL A CA 1
ATOM 682 C C . VAL A 1 90 ? 2.247 -11.191 -0.842 1.00 84.06 90 VAL A C 1
ATOM 684 O O . VAL A 1 90 ? 1.351 -11.459 -0.044 1.00 84.06 90 VAL A O 1
ATOM 687 N N . LEU A 1 91 ? 3.138 -10.223 -0.613 1.00 87.50 91 LEU A N 1
ATOM 688 C CA . LEU A 1 91 ? 3.161 -9.427 0.614 1.00 87.50 91 LEU A CA 1
ATOM 689 C C . LEU A 1 91 ? 1.865 -8.620 0.778 1.00 87.50 91 LEU A C 1
ATOM 691 O O . LEU A 1 91 ? 1.335 -8.512 1.882 1.00 87.50 91 LEU A O 1
ATOM 695 N N . LEU A 1 92 ? 1.326 -8.078 -0.315 1.00 85.75 92 LEU A N 1
ATOM 696 C CA . LEU A 1 92 ? 0.091 -7.299 -0.311 1.00 85.75 92 LEU A CA 1
ATOM 697 C C . LEU A 1 92 ? -1.111 -8.104 0.167 1.00 85.75 92 LEU A C 1
ATOM 699 O O . LEU A 1 92 ? -1.967 -7.533 0.836 1.00 85.75 92 LEU A O 1
ATOM 703 N N . ALA A 1 93 ? -1.159 -9.409 -0.104 1.00 83.38 93 ALA A N 1
ATOM 704 C CA . ALA A 1 93 ? -2.219 -10.268 0.411 1.00 83.38 93 ALA A CA 1
ATOM 705 C C . ALA A 1 93 ? -2.273 -10.233 1.953 1.00 83.38 93 ALA A C 1
ATOM 707 O O . ALA A 1 93 ? -3.339 -10.029 2.539 1.00 83.38 93 ALA A O 1
ATOM 708 N N . ASP A 1 94 ? -1.111 -10.321 2.607 1.00 86.44 94 ASP A N 1
ATOM 709 C CA . ASP A 1 94 ? -1.000 -10.235 4.067 1.00 86.44 94 ASP A CA 1
ATOM 710 C C . ASP A 1 94 ? -1.240 -8.803 4.577 1.00 86.44 94 ASP A C 1
ATOM 712 O O . ASP A 1 94 ? -1.916 -8.586 5.590 1.00 86.44 94 ASP A O 1
ATOM 716 N N . LEU A 1 95 ? -0.692 -7.801 3.879 1.00 86.94 95 LEU A N 1
ATOM 717 C CA . LEU A 1 95 ? -0.799 -6.400 4.285 1.00 86.94 95 LEU A CA 1
ATOM 718 C C . LEU A 1 95 ? -2.234 -5.886 4.200 1.00 86.94 95 LEU A C 1
ATOM 720 O O . LEU A 1 95 ? -2.683 -5.227 5.133 1.00 86.94 95 LEU A O 1
ATOM 724 N N . LEU A 1 96 ? -2.973 -6.205 3.135 1.00 85.31 96 LEU A N 1
ATOM 725 C CA . LEU A 1 96 ? -4.365 -5.784 2.960 1.00 85.31 96 LEU A CA 1
ATOM 726 C C . LEU A 1 96 ? -5.275 -6.384 4.037 1.00 85.31 96 LEU A C 1
ATOM 728 O O . LEU A 1 96 ? -6.142 -5.685 4.564 1.00 85.31 96 LEU A O 1
ATOM 732 N N . ALA A 1 97 ? -5.038 -7.637 4.436 1.00 84.44 97 ALA A N 1
ATOM 733 C CA . ALA A 1 97 ? -5.721 -8.229 5.583 1.00 84.44 97 ALA A CA 1
ATOM 734 C C . ALA A 1 97 ? -5.424 -7.445 6.875 1.00 84.44 97 ALA A C 1
ATOM 736 O O . ALA A 1 97 ? -6.338 -7.119 7.636 1.00 84.44 97 ALA A O 1
ATOM 737 N N . GLY A 1 98 ? -4.159 -7.071 7.097 1.00 82.94 98 GLY A N 1
ATOM 738 C CA . GLY A 1 98 ? -3.755 -6.211 8.210 1.00 82.94 98 GLY A CA 1
ATOM 739 C C . GLY A 1 98 ? -4.402 -4.822 8.170 1.00 82.94 98 GLY A C 1
ATOM 740 O O . GLY A 1 98 ? -4.885 -4.338 9.193 1.00 82.94 98 GLY A O 1
ATOM 741 N N . VAL A 1 99 ? -4.465 -4.187 7.000 1.00 83.69 99 VAL A N 1
ATOM 742 C CA . VAL A 1 99 ? -5.106 -2.880 6.808 1.00 83.69 99 VAL A CA 1
ATOM 743 C C . VAL A 1 99 ? -6.592 -2.957 7.149 1.00 83.69 99 VAL A C 1
ATOM 745 O O . VAL A 1 99 ? -7.052 -2.151 7.951 1.00 83.69 99 VAL A O 1
ATOM 748 N N . ARG A 1 100 ? -7.331 -3.952 6.638 1.00 86.38 100 ARG A N 1
ATOM 749 C CA . ARG A 1 100 ? -8.768 -4.125 6.934 1.00 86.38 100 ARG A CA 1
ATOM 750 C C . ARG A 1 100 ? -9.038 -4.354 8.420 1.00 86.38 100 ARG A C 1
ATOM 752 O O . ARG A 1 100 ? -9.981 -3.792 8.970 1.00 86.38 100 ARG A O 1
ATOM 759 N N . ARG A 1 101 ? -8.187 -5.139 9.091 1.00 83.38 101 ARG A N 1
ATOM 760 C CA . ARG A 1 101 ? -8.293 -5.384 10.540 1.00 83.38 101 ARG A CA 1
ATOM 761 C C . ARG A 1 101 ? -8.123 -4.095 11.356 1.00 83.38 101 ARG A C 1
ATOM 763 O O . ARG A 1 101 ? -8.842 -3.918 12.340 1.00 83.38 101 ARG A O 1
ATOM 770 N N . ASN A 1 102 ? -7.211 -3.213 10.934 1.00 81.88 102 ASN A N 1
ATOM 771 C CA . ASN A 1 102 ? -6.892 -1.950 11.614 1.00 81.88 102 ASN A CA 1
ATOM 772 C C . ASN A 1 102 ? -7.824 -0.785 11.226 1.00 81.88 102 ASN A C 1
ATOM 774 O O . ASN A 1 102 ? -8.088 0.094 12.041 1.00 81.88 102 ASN A O 1
ATOM 778 N N . LEU A 1 103 ? -8.344 -0.774 9.998 1.00 85.00 103 LEU A N 1
ATOM 779 C CA . LEU A 1 103 ? -9.282 0.221 9.479 1.00 85.00 103 LEU A CA 1
ATOM 780 C C . LEU A 1 103 ? -10.650 -0.421 9.289 1.00 85.00 103 LEU A C 1
ATOM 782 O O . LEU A 1 103 ? -11.014 -0.782 8.178 1.00 85.00 103 LEU A O 1
ATOM 786 N N . ARG A 1 104 ? -11.424 -0.548 10.370 1.00 83.50 104 ARG A N 1
ATOM 787 C CA . ARG A 1 104 ? -12.771 -1.152 10.329 1.00 83.50 104 ARG A CA 1
ATOM 788 C C . ARG A 1 104 ? -13.852 -0.230 9.754 1.00 83.50 104 ARG A C 1
ATOM 790 O O . ARG A 1 104 ? -14.974 -0.666 9.520 1.00 83.50 104 ARG A O 1
ATOM 797 N N . THR A 1 105 ? -13.533 1.043 9.532 1.00 84.19 105 THR A N 1
ATOM 798 C CA . THR A 1 105 ? -14.488 2.029 9.019 1.00 84.19 105 THR A CA 1
ATOM 799 C C . THR A 1 105 ? -14.692 1.840 7.509 1.00 84.19 105 THR A C 1
ATOM 801 O O . THR A 1 105 ? -13.704 1.898 6.765 1.00 84.19 105 THR A O 1
ATOM 804 N N . PRO A 1 106 ? -15.938 1.646 7.033 1.00 83.50 106 PRO A N 1
ATOM 805 C CA . PRO A 1 106 ? -16.240 1.563 5.603 1.00 83.50 106 PRO A CA 1
ATOM 806 C C . PRO A 1 106 ? -15.734 2.798 4.849 1.00 83.50 106 PRO A C 1
ATOM 808 O O . PRO A 1 106 ? -15.853 3.919 5.345 1.00 83.50 106 PRO A O 1
ATOM 811 N N . GLY A 1 107 ? -15.141 2.598 3.671 1.00 82.81 107 GLY A N 1
ATOM 812 C CA . GLY A 1 107 ? -14.625 3.674 2.821 1.00 82.81 107 GLY A CA 1
ATOM 813 C C . GLY A 1 107 ? -13.245 4.206 3.220 1.00 82.81 107 GLY A C 1
ATOM 814 O O . GLY A 1 107 ? -12.603 4.874 2.414 1.00 82.81 107 GLY A O 1
ATOM 815 N N . VAL A 1 108 ? -12.741 3.877 4.416 1.00 86.81 108 VAL A N 1
ATOM 816 C CA . VAL A 1 108 ? -11.399 4.287 4.872 1.00 86.81 108 VAL A CA 1
ATOM 817 C C . VAL A 1 108 ? -10.336 3.254 4.497 1.00 86.81 108 VAL A C 1
ATOM 819 O O . VAL A 1 108 ? -9.237 3.613 4.080 1.00 86.81 108 VAL A O 1
ATOM 822 N N . ALA A 1 109 ? -10.667 1.968 4.608 1.00 87.50 109 ALA A N 1
ATOM 823 C CA . ALA A 1 109 ? -9.775 0.861 4.274 1.00 87.50 109 ALA A CA 1
ATOM 824 C C . ALA A 1 109 ? -9.203 0.882 2.837 1.00 87.50 109 ALA A C 1
ATOM 826 O O . ALA A 1 109 ? -8.048 0.479 2.688 1.00 87.50 109 ALA A O 1
ATOM 827 N N . PRO A 1 110 ? -9.914 1.350 1.787 1.00 90.69 110 PRO A N 1
ATOM 828 C CA . PRO A 1 110 ? -9.336 1.461 0.444 1.00 90.69 110 PRO A CA 1
ATOM 829 C C . PRO A 1 110 ? -8.516 2.744 0.207 1.00 90.69 110 PRO A C 1
ATOM 831 O O . PRO A 1 110 ? -7.808 2.829 -0.798 1.00 90.69 110 PRO A O 1
ATOM 834 N N . LEU A 1 111 ? -8.540 3.732 1.114 1.00 90.75 111 LEU A N 1
ATOM 835 C CA . LEU A 1 111 ? -7.777 4.982 0.952 1.00 90.75 111 LEU A CA 1
ATOM 836 C C . LEU A 1 111 ? -6.260 4.779 0.805 1.00 90.75 111 LEU A C 1
ATOM 838 O O . LEU A 1 111 ? -5.668 5.484 -0.011 1.00 90.75 111 LEU A O 1
ATOM 842 N N . PRO A 1 112 ? -5.604 3.831 1.505 1.00 91.62 112 PRO A N 1
ATOM 843 C CA . PRO A 1 112 ? -4.206 3.514 1.249 1.00 91.62 112 PRO A CA 1
ATOM 844 C C . PRO A 1 112 ? -3.943 3.125 -0.207 1.00 91.62 112 PRO A C 1
ATOM 846 O O . PRO A 1 112 ? -2.952 3.577 -0.759 1.00 91.62 112 PRO A O 1
ATOM 849 N N . ILE A 1 113 ? -4.838 2.373 -0.862 1.00 93.00 113 ILE A N 1
ATOM 850 C CA . ILE A 1 113 ? -4.691 2.000 -2.282 1.00 93.00 113 ILE A CA 1
ATOM 851 C C . ILE A 1 113 ? -4.804 3.239 -3.181 1.00 93.00 113 ILE A C 1
ATOM 853 O O . ILE A 1 113 ? -4.014 3.395 -4.110 1.00 93.00 113 ILE A O 1
ATOM 857 N N . LEU A 1 114 ? -5.729 4.160 -2.885 1.00 92.81 114 LEU A N 1
ATOM 858 C CA . LEU A 1 114 ? -5.792 5.452 -3.583 1.00 92.81 114 LEU A CA 1
ATOM 859 C C . LEU A 1 114 ? -4.528 6.292 -3.365 1.00 92.81 114 LEU A C 1
ATOM 861 O O . LEU A 1 114 ? -4.075 6.979 -4.279 1.00 92.81 114 LEU A O 1
ATOM 865 N N . ALA A 1 115 ? -3.940 6.229 -2.172 1.00 91.81 115 ALA A N 1
ATOM 866 C CA . ALA A 1 115 ? -2.685 6.901 -1.882 1.00 91.81 115 ALA A CA 1
ATOM 867 C C . ALA A 1 115 ? -1.512 6.285 -2.661 1.00 91.81 115 ALA A C 1
ATOM 869 O O . ALA A 1 115 ? -0.679 7.033 -3.171 1.00 91.81 115 ALA A O 1
ATOM 870 N N . VAL A 1 116 ? -1.480 4.952 -2.819 1.00 93.00 116 VAL A N 1
ATOM 871 C CA . VAL A 1 116 ? -0.541 4.282 -3.733 1.00 93.00 116 VAL A CA 1
ATOM 872 C C . VAL A 1 116 ? -0.740 4.806 -5.145 1.00 93.00 116 VAL A C 1
ATOM 874 O O . VAL A 1 116 ? 0.217 5.293 -5.725 1.00 93.00 116 VAL A O 1
ATOM 877 N N . LEU A 1 117 ? -1.969 4.784 -5.669 1.00 92.44 117 LEU A N 1
ATOM 878 C CA . LEU A 1 117 ? -2.287 5.270 -7.014 1.00 92.44 117 LEU A CA 1
ATOM 879 C C . LEU A 1 117 ? -1.787 6.704 -7.241 1.00 92.44 117 LEU A C 1
ATOM 881 O O . LEU A 1 117 ? -1.141 6.971 -8.251 1.00 92.44 117 LEU A O 1
ATOM 885 N N . ALA A 1 118 ? -2.043 7.613 -6.296 1.00 90.94 118 ALA A N 1
ATOM 886 C CA . ALA A 1 118 ? -1.561 8.989 -6.368 1.00 90.94 118 ALA A CA 1
ATOM 887 C C . ALA A 1 118 ? -0.025 9.069 -6.322 1.00 90.94 118 ALA A C 1
ATOM 889 O O . ALA A 1 118 ? 0.572 9.803 -7.105 1.00 90.94 118 ALA A O 1
ATOM 890 N N . GLY A 1 119 ? 0.621 8.295 -5.445 1.00 90.06 119 GLY A N 1
ATOM 891 C CA . GLY A 1 119 ? 2.081 8.219 -5.359 1.00 90.06 119 GLY A CA 1
ATOM 892 C C . GLY A 1 119 ? 2.717 7.663 -6.634 1.00 90.06 119 GLY A C 1
ATOM 893 O O . GLY A 1 119 ? 3.695 8.217 -7.125 1.00 90.06 119 GLY A O 1
ATOM 894 N N . THR A 1 120 ? 2.126 6.619 -7.214 1.00 90.06 120 THR A N 1
ATOM 895 C CA . THR A 1 120 ? 2.544 6.043 -8.493 1.00 90.06 120 THR A CA 1
ATOM 896 C C . THR A 1 120 ? 2.344 7.039 -9.635 1.00 90.06 120 THR A C 1
ATOM 898 O O . THR A 1 120 ? 3.231 7.165 -10.468 1.00 90.06 120 THR A O 1
ATOM 901 N N . TYR A 1 121 ? 1.238 7.788 -9.661 1.00 89.69 121 TYR A N 1
ATOM 902 C CA . TYR A 1 121 ? 1.009 8.833 -10.664 1.00 89.69 121 TYR A CA 1
ATOM 903 C C . TYR A 1 121 ? 2.041 9.964 -10.569 1.00 89.69 121 TYR A C 1
ATOM 905 O O . TYR A 1 121 ? 2.561 10.409 -11.586 1.00 89.69 121 TYR A O 1
ATOM 913 N N . ILE A 1 122 ? 2.386 10.402 -9.352 1.00 88.00 122 ILE A N 1
ATOM 914 C CA . ILE A 1 122 ? 3.454 11.392 -9.139 1.00 88.00 122 ILE A CA 1
ATOM 915 C C . ILE A 1 122 ? 4.791 10.849 -9.655 1.00 88.00 122 ILE A C 1
ATOM 917 O O . ILE A 1 122 ? 5.506 11.562 -10.351 1.00 88.00 122 ILE A O 1
ATOM 921 N N . ALA A 1 123 ? 5.090 9.582 -9.360 1.00 87.12 123 ALA A N 1
ATOM 922 C CA . ALA A 1 123 ? 6.319 8.922 -9.788 1.00 87.12 123 ALA A CA 1
ATOM 923 C C . ALA A 1 123 ? 6.399 8.651 -11.296 1.00 87.12 123 ALA A C 1
ATOM 925 O O . ALA A 1 123 ? 7.487 8.451 -11.847 1.00 87.12 123 ALA A O 1
ATOM 926 N N . VAL A 1 124 ? 5.244 8.594 -11.957 1.00 85.38 124 VAL A N 1
ATOM 927 C CA . VAL A 1 124 ? 5.096 8.139 -13.335 1.00 85.38 124 VAL A CA 1
ATOM 928 C C . VAL A 1 124 ? 4.001 8.948 -14.053 1.00 85.38 124 VAL A C 1
ATOM 930 O O . VAL A 1 124 ? 2.946 8.416 -14.395 1.00 85.38 124 VAL A O 1
ATOM 933 N N . PRO A 1 125 ? 4.207 10.251 -14.303 1.00 71.88 125 PRO A N 1
ATOM 934 C CA . PRO A 1 125 ? 3.129 11.119 -14.785 1.00 71.88 125 PRO A CA 1
ATOM 935 C C . PRO A 1 125 ? 2.718 10.866 -16.248 1.00 71.88 125 PRO A C 1
ATOM 937 O O . PRO A 1 125 ? 1.662 11.320 -16.676 1.00 71.88 125 PRO A O 1
ATOM 940 N N . GLU A 1 126 ? 3.521 10.141 -17.030 1.00 68.12 126 GLU A N 1
ATOM 941 C CA . GLU A 1 126 ? 3.401 10.054 -18.496 1.00 68.12 126 GLU A CA 1
ATOM 942 C C . GLU A 1 126 ? 2.520 8.891 -19.000 1.00 68.12 126 GLU A C 1
ATOM 944 O O . GLU A 1 126 ? 2.715 8.411 -20.113 1.00 68.12 126 GLU A O 1
ATOM 949 N N . THR A 1 127 ? 1.558 8.391 -18.212 1.00 68.88 127 THR A N 1
ATOM 950 C CA . THR A 1 127 ? 0.764 7.210 -18.620 1.00 68.88 127 THR A CA 1
ATOM 951 C C . THR A 1 127 ? -0.728 7.482 -18.784 1.00 68.88 127 THR A C 1
ATOM 953 O O . THR A 1 127 ? -1.448 7.690 -17.809 1.00 68.88 127 THR A O 1
ATOM 956 N N . ASP A 1 128 ? -1.232 7.295 -20.008 1.00 76.50 128 ASP A N 1
ATOM 957 C CA . ASP A 1 128 ? -2.670 7.346 -20.342 1.00 76.50 128 ASP A CA 1
ATOM 958 C C . ASP A 1 128 ? -3.514 6.285 -19.600 1.00 76.50 128 ASP A C 1
ATOM 960 O O . ASP A 1 128 ? -4.743 6.335 -19.555 1.00 76.50 128 ASP A O 1
ATOM 964 N N . HIS A 1 129 ? -2.851 5.312 -18.979 1.00 72.19 129 HIS A N 1
ATOM 965 C CA . HIS A 1 129 ? -3.455 4.136 -18.360 1.00 72.19 129 HIS A CA 1
ATOM 966 C C . HIS A 1 129 ? -3.934 4.394 -16.921 1.00 72.19 129 HIS A C 1
ATOM 968 O O . HIS A 1 129 ? -4.738 3.622 -16.392 1.00 72.19 129 HIS A O 1
ATOM 974 N N . PHE A 1 130 ? -3.502 5.497 -16.295 1.00 81.44 130 PHE A N 1
ATOM 975 C CA . PHE A 1 130 ? -3.912 5.852 -14.933 1.00 81.44 130 PHE A CA 1
ATOM 976 C C . PHE A 1 130 ? -5.407 6.140 -14.819 1.00 81.44 130 PHE A C 1
ATOM 978 O O . PHE A 1 130 ? -6.009 5.792 -13.806 1.00 81.44 130 PHE A O 1
ATOM 985 N N . GLY A 1 131 ? -6.026 6.707 -15.860 1.00 81.06 131 GLY A N 1
ATOM 986 C CA . GLY A 1 131 ? -7.465 6.977 -15.865 1.00 81.06 131 GLY A CA 1
ATOM 987 C C . GLY A 1 131 ? -8.291 5.700 -15.697 1.00 81.06 131 GLY A C 1
ATOM 988 O O . GLY A 1 131 ? -9.183 5.650 -14.855 1.00 81.06 131 GLY A O 1
ATOM 989 N N . ILE A 1 132 ? -7.943 4.641 -16.436 1.00 83.06 132 ILE A N 1
ATOM 990 C CA . ILE A 1 132 ? -8.615 3.336 -16.351 1.00 83.06 132 ILE A CA 1
ATOM 991 C C . ILE A 1 132 ? -8.279 2.651 -15.023 1.00 83.06 132 ILE A C 1
ATOM 993 O O . ILE A 1 132 ? -9.173 2.152 -14.339 1.00 83.06 132 ILE A O 1
ATOM 997 N N . ALA A 1 133 ? -7.004 2.662 -14.624 1.00 85.06 133 ALA A N 1
ATOM 998 C CA . ALA A 1 133 ? -6.560 2.032 -13.384 1.00 85.06 133 ALA A CA 1
ATOM 999 C C . ALA A 1 133 ? -7.185 2.665 -12.131 1.00 85.06 133 ALA A C 1
ATOM 1001 O O . ALA A 1 133 ? -7.396 1.956 -11.148 1.00 85.06 133 ALA A O 1
ATOM 1002 N N . ALA A 1 134 ? -7.514 3.962 -12.176 1.00 89.19 134 ALA A N 1
ATOM 1003 C CA . ALA A 1 134 ? -8.170 4.695 -11.098 1.00 89.19 134 ALA A CA 1
ATOM 1004 C C . ALA A 1 134 ? -9.642 4.307 -10.899 1.00 89.19 134 ALA A C 1
ATOM 1006 O O . ALA A 1 134 ? -10.144 4.408 -9.778 1.00 89.19 134 ALA A O 1
ATOM 1007 N N . LEU A 1 135 ? -10.334 3.831 -11.943 1.00 91.44 135 LEU A N 1
ATOM 1008 C CA . LEU A 1 135 ? -11.760 3.492 -11.861 1.00 91.44 135 LEU A CA 1
ATOM 1009 C C . LEU A 1 135 ? -12.037 2.419 -10.808 1.00 91.44 135 LEU A C 1
ATOM 1011 O O . LEU A 1 135 ? -13.011 2.522 -10.068 1.00 91.44 135 LEU A O 1
ATOM 1015 N N . VAL A 1 136 ? -11.168 1.413 -10.716 1.00 91.56 136 VAL A N 1
ATOM 1016 C CA . VAL A 1 136 ? -11.328 0.288 -9.788 1.00 91.56 136 VAL A CA 1
ATOM 1017 C C . VAL A 1 136 ? -11.226 0.725 -8.315 1.00 91.56 136 VAL A C 1
ATOM 1019 O O . VAL A 1 136 ? -12.196 0.522 -7.585 1.00 91.56 136 VAL A O 1
ATOM 1022 N N . PRO A 1 137 ? -10.128 1.348 -7.834 1.00 92.31 137 PRO A N 1
ATOM 1023 C CA . PRO A 1 137 ? -10.022 1.771 -6.439 1.00 92.31 137 PRO A CA 1
ATOM 1024 C C . PRO A 1 137 ? -10.999 2.900 -6.082 1.00 92.31 137 PRO A C 1
ATOM 1026 O O . PRO A 1 137 ? -11.509 2.919 -4.964 1.00 92.31 137 PRO A O 1
ATOM 1029 N N . VAL A 1 138 ? -11.316 3.813 -7.011 1.00 93.50 138 VAL A N 1
ATOM 1030 C CA . VAL A 1 138 ? -12.343 4.844 -6.773 1.00 93.50 138 VAL A CA 1
ATOM 1031 C C . VAL A 1 138 ? -13.725 4.204 -6.652 1.00 93.50 138 VAL A C 1
ATOM 1033 O O . VAL A 1 138 ? -14.461 4.510 -5.716 1.00 93.50 138 VAL A O 1
ATOM 1036 N N . GLY A 1 139 ? -14.067 3.277 -7.550 1.00 93.19 139 GLY A N 1
ATOM 1037 C CA . GLY A 1 139 ? -15.315 2.519 -7.495 1.00 93.19 139 GLY A CA 1
ATOM 1038 C C . GLY A 1 139 ? -15.452 1.714 -6.203 1.00 93.19 139 GLY A C 1
ATOM 1039 O O . GLY A 1 139 ? -16.512 1.743 -5.587 1.00 93.19 139 GLY A O 1
ATOM 1040 N N . LEU A 1 140 ? -14.367 1.082 -5.745 1.00 92.38 140 LEU A N 1
ATOM 1041 C CA . LEU A 1 140 ? -14.299 0.379 -4.461 1.00 92.38 140 LEU A CA 1
ATOM 1042 C C . LEU A 1 140 ? -14.646 1.309 -3.288 1.00 92.38 140 LEU A C 1
ATOM 1044 O O . LEU A 1 140 ? -15.492 0.966 -2.466 1.00 92.38 140 LEU A O 1
ATOM 1048 N N . VAL A 1 141 ? -14.053 2.508 -3.234 1.00 92.12 141 VAL A N 1
ATOM 1049 C CA . VAL A 1 141 ? -14.359 3.507 -2.191 1.00 92.12 141 VAL A CA 1
ATOM 1050 C C . VAL A 1 141 ? -15.825 3.925 -2.253 1.00 92.12 141 VAL A C 1
ATOM 1052 O O . VAL A 1 141 ? -16.501 3.938 -1.227 1.00 92.12 141 VAL A O 1
ATOM 1055 N N . LEU A 1 142 ? -16.331 4.243 -3.449 1.00 93.56 142 LEU A N 1
ATOM 1056 C CA . LEU A 1 142 ? -17.723 4.649 -3.636 1.00 93.56 142 LEU A CA 1
ATOM 1057 C C . LEU A 1 142 ? -18.692 3.549 -3.200 1.00 93.56 142 LEU A C 1
ATOM 1059 O O . LEU A 1 142 ? -19.647 3.844 -2.487 1.00 93.56 142 LEU A O 1
ATOM 1063 N N . MET A 1 143 ? -18.433 2.293 -3.568 1.00 93.31 143 MET A N 1
ATOM 1064 C CA . MET A 1 143 ? -19.264 1.165 -3.153 1.00 93.31 143 MET A CA 1
ATOM 1065 C C . MET A 1 143 ? -19.267 0.989 -1.637 1.00 93.31 143 MET A C 1
ATOM 1067 O O . MET A 1 143 ? -20.341 0.866 -1.062 1.00 93.31 143 MET A O 1
ATOM 1071 N N . GLU A 1 144 ? -18.119 1.053 -0.960 1.00 94.12 144 GLU A N 1
ATOM 1072 C CA . GLU A 1 144 ? -18.102 0.941 0.506 1.00 94.12 144 GLU A CA 1
ATOM 1073 C C . GLU A 1 144 ? -18.819 2.096 1.210 1.00 94.12 144 GLU A C 1
ATOM 1075 O O . GLU A 1 144 ? -19.471 1.889 2.236 1.00 94.12 144 GLU A O 1
ATOM 1080 N N . VAL A 1 145 ? -18.723 3.312 0.666 1.00 92.44 145 VAL A N 1
ATOM 1081 C CA . VAL A 1 145 ? -19.424 4.489 1.199 1.00 92.44 145 VAL A CA 1
ATOM 1082 C C . VAL A 1 145 ? -20.938 4.376 0.982 1.00 92.44 145 VAL A C 1
ATOM 1084 O O . VAL A 1 145 ? -21.709 4.693 1.889 1.00 92.44 145 VAL A O 1
ATOM 1087 N N . ILE A 1 146 ? -21.372 3.908 -0.193 1.00 94.69 146 ILE A N 1
ATOM 1088 C CA . ILE A 1 146 ? -22.790 3.734 -0.544 1.00 94.69 146 ILE A CA 1
ATOM 1089 C C . ILE A 1 146 ? -23.405 2.574 0.244 1.00 94.69 146 ILE A C 1
ATOM 1091 O O . ILE A 1 146 ? -24.443 2.746 0.883 1.00 94.69 146 ILE A O 1
ATOM 1095 N N . GLU A 1 147 ? -22.763 1.406 0.229 1.00 93.56 147 GLU A N 1
ATOM 1096 C CA . GLU A 1 147 ? -23.249 0.201 0.908 1.00 93.56 147 GLU A CA 1
ATOM 1097 C C . GLU A 1 147 ? -23.016 0.241 2.425 1.00 93.56 147 GLU A C 1
ATOM 1099 O O . GLU A 1 147 ? -23.559 -0.592 3.151 1.00 93.56 147 GLU A O 1
ATOM 1104 N N . ARG A 1 148 ? -22.219 1.202 2.919 1.00 91.56 148 ARG A N 1
ATOM 1105 C CA . ARG A 1 148 ? -21.855 1.383 4.338 1.00 91.56 148 ARG A CA 1
ATOM 1106 C C . ARG A 1 148 ? -21.285 0.119 4.986 1.00 91.56 148 ARG A C 1
ATOM 1108 O O . ARG A 1 148 ? -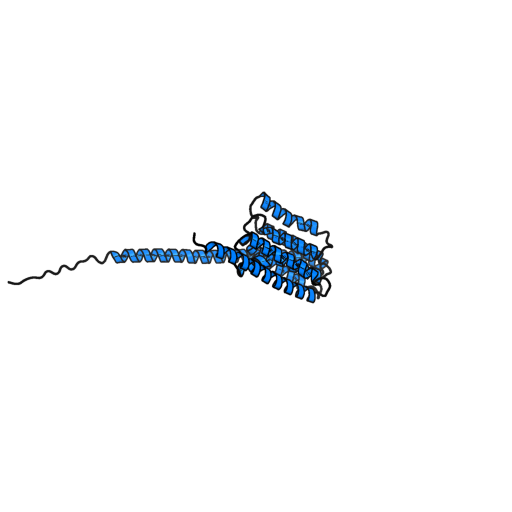21.391 -0.068 6.198 1.00 91.56 148 ARG A O 1
ATOM 1115 N N . ARG A 1 149 ? -20.663 -0.743 4.184 1.00 90.69 149 ARG A N 1
ATOM 1116 C CA . ARG A 1 149 ? -20.022 -1.988 4.616 1.00 90.69 149 ARG A CA 1
ATOM 1117 C C . ARG A 1 149 ? -18.677 -2.146 3.930 1.00 90.69 149 ARG A C 1
ATOM 1119 O O . ARG A 1 149 ? -18.456 -1.606 2.851 1.00 90.69 149 ARG A O 1
ATOM 1126 N N . GLN A 1 150 ? -17.795 -2.909 4.561 1.00 88.06 150 GLN A N 1
ATOM 1127 C CA . GLN A 1 150 ? -16.541 -3.293 3.928 1.00 88.06 150 GLN A CA 1
ATOM 1128 C C . GLN A 1 150 ? -16.802 -4.355 2.871 1.00 88.06 150 GLN A C 1
ATOM 1130 O O . GLN A 1 150 ? -17.476 -5.353 3.141 1.00 88.06 150 GLN A O 1
ATOM 1135 N N . LEU A 1 151 ? -16.243 -4.150 1.686 1.00 88.81 151 LEU A N 1
ATOM 1136 C CA . LEU A 1 151 ? -16.298 -5.145 0.633 1.00 88.81 151 LEU A CA 1
ATOM 1137 C C . LEU A 1 151 ? -15.373 -6.323 0.952 1.00 88.81 151 LEU A C 1
ATOM 1139 O O . LEU A 1 151 ? -14.512 -6.281 1.845 1.00 88.81 151 LEU A O 1
ATOM 1143 N N . GLY A 1 152 ? -15.609 -7.415 0.228 1.00 85.56 152 GLY A N 1
ATOM 1144 C CA . GLY A 1 152 ? -14.794 -8.615 0.315 1.00 85.56 152 GLY A CA 1
ATOM 1145 C C . GLY A 1 152 ? -13.325 -8.330 -0.035 1.00 85.56 152 GLY A C 1
ATOM 1146 O O . GLY A 1 152 ? -13.045 -7.442 -0.847 1.00 85.56 152 GLY A O 1
ATOM 1147 N N . PRO A 1 153 ? -12.370 -9.049 0.581 1.00 84.62 153 PRO A N 1
ATOM 1148 C CA . PRO A 1 153 ? -10.933 -8.900 0.315 1.00 84.62 153 PRO A CA 1
ATOM 1149 C C . PRO A 1 153 ? -10.556 -9.072 -1.166 1.00 84.62 153 PRO A C 1
ATOM 1151 O O . PRO A 1 153 ? -9.555 -8.513 -1.613 1.00 84.62 153 PRO A O 1
ATOM 1154 N N . GLU A 1 154 ? -11.378 -9.775 -1.944 1.00 85.19 154 GLU A N 1
ATOM 1155 C CA . GLU A 1 154 ? -11.215 -9.966 -3.383 1.00 85.19 154 GLU A CA 1
ATOM 1156 C C . GLU A 1 154 ? -11.176 -8.619 -4.119 1.00 85.19 154 GLU A C 1
ATOM 1158 O O . GLU A 1 154 ? -10.308 -8.391 -4.958 1.00 85.19 154 GLU A O 1
ATOM 1163 N N . TRP A 1 155 ? -12.060 -7.683 -3.759 1.00 88.06 155 TRP A N 1
ATOM 1164 C CA . TRP A 1 155 ? -12.132 -6.365 -4.396 1.00 88.06 155 TRP A CA 1
ATOM 1165 C C . TRP A 1 155 ? -10.896 -5.508 -4.121 1.00 88.06 155 TRP A C 1
ATOM 1167 O O . TRP A 1 155 ? -10.444 -4.768 -4.994 1.00 88.06 155 TRP A O 1
ATOM 1177 N N . TYR A 1 156 ? -10.305 -5.652 -2.934 1.00 89.00 156 TYR A N 1
ATOM 1178 C CA . TYR A 1 156 ? -9.046 -4.999 -2.583 1.00 89.00 156 TYR A CA 1
ATOM 1179 C C . TYR A 1 156 ? -7.878 -5.576 -3.374 1.00 89.00 156 TYR A C 1
ATOM 1181 O O . TYR A 1 156 ? -7.024 -4.818 -3.826 1.00 89.00 156 TYR A O 1
ATOM 1189 N N . ALA A 1 157 ? -7.850 -6.897 -3.572 1.00 86.38 157 ALA A N 1
ATOM 1190 C CA . ALA A 1 157 ? -6.841 -7.545 -4.400 1.00 86.38 157 ALA A CA 1
ATOM 1191 C C . ALA A 1 157 ? -6.946 -7.085 -5.862 1.00 86.38 157 ALA A C 1
ATOM 1193 O O . ALA A 1 157 ? -5.928 -6.765 -6.467 1.00 86.38 157 ALA A O 1
ATOM 1194 N N . VAL A 1 158 ? -8.163 -6.968 -6.407 1.00 87.88 158 VAL A N 1
ATOM 1195 C CA . VAL A 1 158 ? -8.399 -6.457 -7.770 1.00 87.88 158 VAL A CA 1
ATOM 1196 C C . VAL A 1 158 ? -7.966 -4.994 -7.900 1.00 87.88 158 VAL A C 1
ATOM 1198 O O . VAL A 1 158 ? -7.253 -4.651 -8.843 1.00 87.88 158 VAL A O 1
ATOM 1201 N N . ALA A 1 159 ? -8.327 -4.139 -6.939 1.00 91.38 159 ALA A N 1
ATOM 1202 C CA . ALA A 1 159 ? -7.884 -2.746 -6.913 1.00 91.38 159 ALA A CA 1
ATOM 1203 C C . ALA A 1 159 ? -6.362 -2.630 -6.767 1.00 91.38 159 ALA A C 1
ATOM 1205 O O . ALA A 1 159 ? -5.730 -1.796 -7.411 1.00 91.38 159 ALA A O 1
ATOM 1206 N N . ALA A 1 160 ? -5.748 -3.484 -5.948 1.00 91.06 160 ALA A N 1
ATOM 1207 C CA . ALA A 1 160 ? -4.308 -3.472 -5.788 1.00 91.06 160 ALA A CA 1
ATOM 1208 C C . ALA A 1 160 ? -3.590 -3.944 -7.064 1.00 91.06 160 ALA A C 1
ATOM 1210 O O . ALA A 1 160 ? -2.606 -3.337 -7.487 1.00 91.06 160 ALA A O 1
ATOM 1211 N N . ALA A 1 161 ? -4.122 -4.981 -7.713 1.00 87.94 161 ALA A N 1
ATOM 1212 C CA . ALA A 1 161 ? -3.625 -5.494 -8.981 1.00 87.94 161 ALA A CA 1
ATOM 1213 C C . ALA A 1 161 ? -3.682 -4.434 -10.086 1.00 87.94 161 ALA A C 1
ATOM 1215 O O . ALA A 1 161 ? -2.702 -4.264 -10.808 1.00 87.94 161 ALA A O 1
ATOM 1216 N N . SER A 1 162 ? -4.791 -3.691 -10.198 1.00 89.94 162 SER A N 1
ATOM 1217 C CA . SER A 1 162 ? -4.948 -2.658 -11.229 1.00 89.94 162 SER A CA 1
ATOM 1218 C C . SER A 1 162 ? -3.945 -1.516 -11.056 1.00 89.94 162 SER A C 1
ATOM 1220 O O . SER A 1 162 ? -3.329 -1.086 -12.031 1.00 89.94 162 SER A O 1
ATOM 1222 N N . VAL A 1 163 ? -3.728 -1.059 -9.817 1.00 92.38 163 VAL A N 1
ATOM 1223 C CA . VAL A 1 163 ? -2.743 -0.012 -9.498 1.00 92.38 163 VAL A CA 1
ATOM 1224 C C . VAL A 1 163 ? -1.314 -0.517 -9.701 1.00 92.38 163 VAL A C 1
ATOM 1226 O O . VAL A 1 163 ? -0.488 0.183 -10.285 1.00 92.38 163 VAL A O 1
ATOM 1229 N N . GLY A 1 164 ? -1.018 -1.744 -9.264 1.00 90.06 164 GLY A N 1
ATOM 1230 C CA . GLY A 1 164 ? 0.304 -2.354 -9.412 1.00 90.06 164 GLY A CA 1
ATOM 1231 C C . GLY A 1 164 ? 0.678 -2.533 -10.878 1.00 90.06 164 GLY A C 1
ATOM 1232 O O . GLY A 1 164 ? 1.773 -2.151 -11.287 1.00 90.06 164 GLY A O 1
ATOM 1233 N N . TRP A 1 165 ? -0.265 -3.023 -11.684 1.00 88.75 165 TRP A N 1
ATOM 1234 C CA . TRP A 1 165 ? -0.114 -3.124 -13.131 1.00 88.75 165 TRP A CA 1
ATOM 1235 C C . TRP A 1 165 ? 0.153 -1.759 -13.775 1.00 88.75 165 TRP A C 1
ATOM 1237 O O . TRP A 1 165 ? 1.114 -1.628 -14.531 1.00 88.75 165 TRP A O 1
ATOM 1247 N N . ALA A 1 166 ? -0.626 -0.729 -13.425 1.00 88.81 166 ALA A N 1
ATOM 1248 C CA . ALA A 1 166 ? -0.427 0.622 -13.948 1.00 88.81 166 ALA A CA 1
ATOM 1249 C C . ALA A 1 166 ? 0.951 1.197 -13.584 1.00 88.81 166 ALA A C 1
ATOM 1251 O O . ALA A 1 166 ? 1.593 1.816 -14.427 1.00 88.81 166 ALA A O 1
ATOM 1252 N N . GLY A 1 167 ? 1.445 0.947 -12.368 1.00 89.19 167 GLY A N 1
ATOM 1253 C CA . GLY A 1 167 ? 2.777 1.388 -11.947 1.00 89.19 167 GLY A CA 1
ATOM 1254 C C . GLY A 1 167 ? 3.923 0.675 -12.664 1.00 89.19 167 GLY A C 1
ATOM 1255 O O . GLY A 1 167 ? 4.882 1.318 -13.096 1.00 89.19 167 GLY A O 1
ATOM 1256 N N . VAL A 1 168 ? 3.826 -0.646 -12.842 1.00 88.50 168 VAL A N 1
ATOM 1257 C CA . VAL A 1 168 ? 4.833 -1.423 -13.587 1.00 88.50 168 VAL A CA 1
ATOM 1258 C C . VAL A 1 168 ? 4.847 -1.013 -15.057 1.00 88.50 168 VAL A C 1
ATOM 1260 O O . VAL A 1 168 ? 5.912 -0.782 -15.622 1.00 88.50 168 VAL A O 1
ATOM 1263 N N . PHE A 1 169 ? 3.673 -0.867 -15.669 1.00 84.88 169 PHE A N 1
ATOM 1264 C CA . PHE A 1 169 ? 3.573 -0.476 -17.069 1.00 84.88 169 PHE A CA 1
ATOM 1265 C C . PHE A 1 169 ? 3.967 0.986 -17.294 1.00 84.88 169 PHE A C 1
ATOM 1267 O O . PHE A 1 169 ? 4.672 1.301 -18.243 1.00 84.88 169 PHE A O 1
ATOM 1274 N N . GLY A 1 170 ? 3.578 1.905 -16.416 1.00 85.44 170 GLY A N 1
ATOM 1275 C CA . GLY A 1 170 ? 3.968 3.301 -16.584 1.00 85.44 170 GLY A CA 1
ATOM 1276 C C . GLY A 1 170 ? 5.471 3.524 -16.410 1.00 85.44 170 GLY A C 1
ATOM 1277 O O . GLY A 1 170 ? 6.039 4.427 -17.014 1.00 85.44 170 GLY A O 1
ATOM 1278 N N . SER A 1 171 ? 6.146 2.690 -15.617 1.00 86.31 171 SER A N 1
ATOM 1279 C CA . SER A 1 171 ? 7.590 2.807 -15.386 1.00 86.31 171 SER A CA 1
ATOM 1280 C C . SER A 1 171 ? 8.460 2.173 -16.481 1.00 86.31 171 SER A C 1
ATOM 1282 O O . SER A 1 171 ? 9.687 2.093 -16.330 1.00 86.31 171 SER A O 1
ATOM 1284 N N . VAL A 1 172 ? 7.860 1.749 -17.602 1.00 83.75 172 VAL A N 1
ATOM 1285 C CA . VAL A 1 172 ? 8.574 1.205 -18.764 1.00 83.75 172 VAL A CA 1
ATOM 1286 C C . VAL A 1 172 ? 9.716 2.137 -19.167 1.00 83.75 172 VAL A C 1
ATOM 1288 O O . VAL A 1 172 ? 9.552 3.325 -19.418 1.00 83.75 172 VAL A O 1
ATOM 1291 N N . GLY A 1 173 ? 10.919 1.573 -19.236 1.00 76.31 173 GLY A N 1
ATOM 1292 C CA . GLY A 1 173 ? 12.105 2.306 -19.683 1.00 76.31 173 GLY A CA 1
ATOM 1293 C C . GLY A 1 173 ? 12.831 3.070 -18.572 1.00 76.31 173 GLY A C 1
ATOM 1294 O O . GLY A 1 173 ? 14.003 3.384 -18.756 1.00 76.31 173 GLY A O 1
ATOM 1295 N N . LEU A 1 174 ? 12.235 3.236 -17.386 1.00 85.81 174 LEU A N 1
ATOM 1296 C CA . LEU A 1 174 ? 12.784 4.044 -16.296 1.00 85.81 174 LEU A CA 1
ATOM 1297 C C . LEU A 1 174 ? 12.858 3.255 -14.975 1.00 85.81 174 LEU A C 1
ATOM 1299 O O . LEU A 1 174 ? 11.955 3.319 -14.147 1.00 85.81 174 LEU A O 1
ATOM 1303 N N . GLN A 1 175 ? 13.989 2.584 -14.707 1.00 84.38 175 GLN A N 1
ATOM 1304 C CA . GLN A 1 175 ? 14.196 1.814 -13.459 1.00 84.38 175 GLN A CA 1
ATOM 1305 C C . GLN A 1 175 ? 13.921 2.633 -12.185 1.00 84.38 175 GLN A C 1
ATOM 1307 O O . GLN A 1 175 ? 13.359 2.126 -11.223 1.00 84.38 175 GLN A O 1
ATOM 1312 N N . ARG A 1 176 ? 14.287 3.918 -12.183 1.00 85.19 176 ARG A N 1
ATOM 1313 C CA . ARG A 1 176 ? 14.018 4.846 -11.071 1.00 85.19 176 ARG A CA 1
ATOM 1314 C C . ARG A 1 176 ? 12.522 5.042 -10.798 1.00 85.19 176 ARG A C 1
ATOM 1316 O O . ARG A 1 176 ? 12.113 5.074 -9.644 1.00 85.19 176 ARG A O 1
ATOM 1323 N N . ALA A 1 177 ? 11.724 5.130 -11.861 1.00 87.25 177 ALA A N 1
ATOM 1324 C CA . ALA A 1 177 ? 10.281 5.303 -11.785 1.00 87.25 177 ALA A CA 1
ATOM 1325 C C . ALA A 1 177 ? 9.626 4.016 -11.269 1.00 87.25 177 ALA A C 1
ATOM 1327 O O . ALA A 1 177 ? 8.704 4.072 -10.466 1.00 87.25 177 ALA A O 1
ATOM 1328 N N . LEU A 1 178 ? 10.175 2.854 -11.641 1.00 87.69 178 LEU A N 1
ATOM 1329 C CA . LEU A 1 178 ? 9.739 1.562 -11.117 1.00 87.69 178 LEU A CA 1
ATOM 1330 C C . LEU A 1 178 ? 10.012 1.439 -9.614 1.00 87.69 178 LEU A C 1
ATOM 1332 O O . LEU A 1 178 ? 9.137 1.005 -8.873 1.00 87.69 178 LEU A O 1
ATOM 1336 N N . VAL A 1 179 ? 11.191 1.858 -9.141 1.00 89.44 179 VAL A N 1
ATOM 1337 C CA . VAL A 1 179 ? 11.494 1.877 -7.698 1.00 89.44 179 VAL A CA 1
ATOM 1338 C C . VAL A 1 179 ? 10.524 2.791 -6.949 1.00 89.44 179 VAL A C 1
ATOM 1340 O O . VAL A 1 179 ? 9.979 2.380 -5.929 1.00 89.44 179 VAL A O 1
ATOM 1343 N N . ALA A 1 180 ? 10.254 3.991 -7.468 1.00 89.00 180 ALA A N 1
ATOM 1344 C CA . ALA A 1 180 ? 9.287 4.912 -6.873 1.00 89.00 180 ALA A CA 1
ATOM 1345 C C . ALA A 1 180 ? 7.851 4.342 -6.882 1.00 89.00 180 ALA A C 1
ATOM 1347 O O . ALA A 1 180 ? 7.150 4.415 -5.873 1.00 89.00 180 ALA A O 1
ATOM 1348 N N . ALA A 1 181 ? 7.436 3.694 -7.976 1.00 90.69 181 ALA A N 1
ATOM 1349 C CA . ALA A 1 181 ? 6.148 3.011 -8.089 1.00 90.69 181 ALA A CA 1
ATOM 1350 C C . ALA A 1 181 ? 6.009 1.850 -7.089 1.00 90.69 181 ALA A C 1
ATOM 1352 O O . ALA A 1 181 ? 4.962 1.702 -6.463 1.00 90.69 181 ALA A O 1
ATOM 1353 N N . LEU A 1 182 ? 7.065 1.054 -6.890 1.00 91.06 182 LEU A N 1
ATOM 1354 C CA . LEU A 1 182 ? 7.107 0.010 -5.862 1.00 91.06 182 LEU A CA 1
ATOM 1355 C C . LEU A 1 182 ? 7.075 0.618 -4.455 1.00 91.06 182 LEU A C 1
ATOM 1357 O O . LEU A 1 182 ? 6.338 0.143 -3.594 1.00 91.06 182 LEU A O 1
ATOM 1361 N N . PHE A 1 183 ? 7.824 1.698 -4.225 1.00 92.44 183 PHE A N 1
ATOM 1362 C CA . PHE A 1 183 ? 7.841 2.398 -2.946 1.00 92.44 183 PHE A CA 1
ATOM 1363 C C . PHE A 1 183 ? 6.493 3.049 -2.611 1.00 92.44 183 PHE A C 1
ATOM 1365 O O . PHE A 1 183 ? 6.158 3.159 -1.436 1.00 92.44 183 PHE A O 1
ATOM 1372 N N . ALA A 1 184 ? 5.664 3.398 -3.601 1.00 93.25 184 ALA A N 1
ATOM 1373 C CA . ALA A 1 184 ? 4.322 3.928 -3.359 1.00 93.25 184 ALA A CA 1
ATOM 1374 C C . ALA A 1 184 ? 3.455 3.008 -2.483 1.00 93.25 184 ALA A C 1
ATOM 1376 O O . ALA A 1 184 ? 2.663 3.485 -1.668 1.00 93.25 184 ALA A O 1
ATOM 1377 N N . TRP A 1 185 ? 3.681 1.693 -2.553 1.00 94.62 185 TRP A N 1
ATOM 1378 C CA . TRP A 1 185 ? 3.020 0.692 -1.712 1.00 94.62 185 TRP A CA 1
ATOM 1379 C C . TRP A 1 185 ? 3.370 0.778 -0.227 1.00 94.62 185 TRP A C 1
ATOM 1381 O O . TRP A 1 185 ? 2.697 0.165 0.606 1.00 94.62 185 TRP A O 1
ATOM 1391 N N . TRP A 1 186 ? 4.364 1.585 0.138 1.00 94.06 186 TRP A N 1
ATOM 1392 C CA . TRP A 1 186 ? 4.687 1.885 1.524 1.00 94.06 186 TRP A CA 1
ATOM 1393 C C . TRP A 1 186 ? 3.494 2.459 2.299 1.00 94.06 186 TRP A C 1
ATOM 1395 O O . TRP A 1 186 ? 3.325 2.138 3.474 1.00 94.06 186 TRP A O 1
ATOM 1405 N N . ALA A 1 187 ? 2.603 3.208 1.639 1.00 90.88 187 ALA A N 1
ATOM 1406 C CA . ALA A 1 187 ? 1.362 3.703 2.242 1.00 90.88 187 ALA A CA 1
ATOM 1407 C C . ALA A 1 187 ? 0.443 2.577 2.761 1.00 90.88 187 ALA A C 1
ATOM 1409 O O . ALA A 1 187 ? -0.267 2.763 3.749 1.00 90.88 187 ALA A O 1
ATOM 1410 N N . VAL A 1 188 ? 0.483 1.398 2.130 1.00 92.56 188 VAL A N 1
ATOM 1411 C CA . VAL A 1 188 ? -0.256 0.198 2.557 1.00 92.56 188 VAL A CA 1
ATOM 1412 C C . VAL A 1 188 ? 0.524 -0.562 3.631 1.00 92.56 188 VAL A C 1
ATOM 1414 O O . VAL A 1 188 ? -0.069 -1.049 4.590 1.00 92.56 188 VAL A O 1
ATOM 1417 N N . ALA A 1 189 ? 1.850 -0.648 3.497 1.00 93.44 189 ALA A N 1
ATOM 1418 C CA . ALA A 1 189 ? 2.700 -1.432 4.391 1.00 93.44 189 ALA A CA 1
ATOM 1419 C C . ALA A 1 189 ? 2.903 -0.800 5.777 1.00 93.44 189 ALA A C 1
ATOM 1421 O O . ALA A 1 189 ? 2.953 -1.515 6.781 1.00 93.44 189 ALA A O 1
ATOM 1422 N N . ILE A 1 190 ? 3.007 0.531 5.848 1.00 93.88 190 ILE A N 1
ATOM 1423 C CA . ILE A 1 190 ? 3.344 1.243 7.085 1.00 93.88 190 ILE A CA 1
ATOM 1424 C C . ILE A 1 190 ? 2.296 1.027 8.179 1.00 93.88 190 ILE A C 1
ATOM 1426 O O . ILE A 1 190 ? 2.645 0.883 9.347 1.00 93.88 190 ILE A O 1
ATOM 1430 N N . LEU A 1 191 ? 1.015 0.947 7.815 1.00 92.62 191 LEU A N 1
ATOM 1431 C CA . LEU A 1 191 ? -0.072 0.831 8.778 1.00 92.62 191 LEU A CA 1
ATOM 1432 C C . LEU A 1 191 ? -0.017 -0.468 9.607 1.00 92.62 191 LEU A C 1
ATOM 1434 O O . LEU A 1 191 ? 0.071 -0.373 10.832 1.00 92.62 191 LEU A O 1
ATOM 1438 N N . PRO A 1 192 ? -0.046 -1.677 9.008 1.00 91.69 192 PRO A N 1
ATOM 1439 C CA . PRO A 1 192 ? 0.067 -2.914 9.775 1.00 91.69 192 PRO A CA 1
ATOM 1440 C C . PRO A 1 192 ? 1.430 -3.053 10.465 1.00 91.69 192 PRO A C 1
ATOM 1442 O O . PRO A 1 192 ? 1.506 -3.692 11.512 1.00 91.69 192 PRO A O 1
ATOM 1445 N N . LEU A 1 193 ? 2.498 -2.451 9.927 1.00 93.06 193 LEU A N 1
ATOM 1446 C CA . LEU A 1 193 ? 3.810 -2.452 10.576 1.00 93.06 193 LEU A CA 1
ATOM 1447 C C . LEU A 1 193 ? 3.796 -1.640 11.877 1.00 93.06 193 LEU A C 1
ATOM 1449 O O . LEU A 1 193 ? 4.226 -2.134 12.917 1.00 93.06 193 LEU A O 1
ATOM 1453 N N . VAL A 1 194 ? 3.247 -0.425 11.834 1.00 94.38 194 VAL A N 1
ATOM 1454 C CA . VAL A 1 194 ? 3.075 0.429 13.014 1.00 94.38 194 VAL A CA 1
ATOM 1455 C C . VAL A 1 194 ? 2.132 -0.228 14.017 1.00 94.38 194 VAL A C 1
ATOM 1457 O O . VAL A 1 194 ? 2.468 -0.276 15.195 1.00 94.38 194 VAL A O 1
ATOM 1460 N N . ALA A 1 195 ? 1.019 -0.812 13.562 1.00 92.00 195 ALA A N 1
ATOM 1461 C CA . ALA A 1 195 ? 0.062 -1.506 14.426 1.00 92.00 195 ALA A CA 1
ATOM 1462 C C . ALA A 1 195 ? 0.677 -2.695 15.189 1.00 92.00 195 ALA A C 1
ATOM 1464 O O . ALA A 1 195 ? 0.290 -2.964 16.323 1.00 92.00 195 ALA A O 1
ATOM 1465 N N . LYS A 1 196 ? 1.653 -3.397 14.591 1.00 92.44 196 LYS A N 1
ATOM 1466 C CA . LYS A 1 196 ? 2.408 -4.469 15.266 1.00 92.4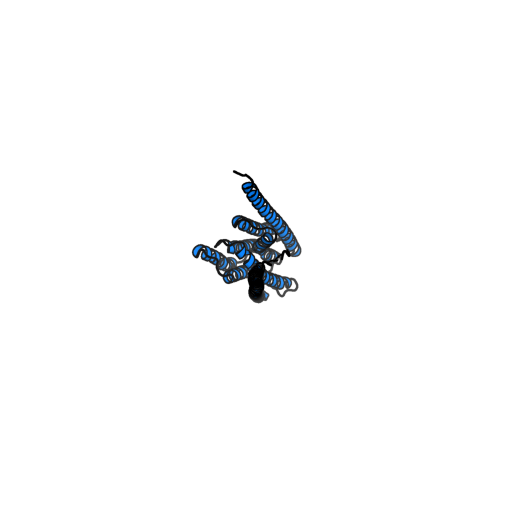4 196 LYS A CA 1
ATOM 1467 C C . LYS A 1 196 ? 3.339 -3.948 16.361 1.00 92.44 196 LYS A C 1
ATOM 1469 O O . LYS A 1 196 ? 3.617 -4.673 17.308 1.00 92.44 196 LYS A O 1
ATOM 1474 N N . MET A 1 197 ? 3.853 -2.728 16.217 1.00 95.19 197 MET A N 1
ATOM 1475 C CA . MET A 1 197 ? 4.792 -2.131 17.172 1.00 95.19 197 MET A CA 1
ATOM 1476 C C . MET A 1 197 ? 4.080 -1.339 18.269 1.00 95.19 197 MET A C 1
ATOM 1478 O O . MET A 1 197 ? 4.542 -1.313 19.407 1.00 95.19 197 MET A O 1
ATOM 1482 N N . GLN A 1 198 ? 2.973 -0.673 17.933 1.00 92.00 198 GLN A N 1
ATOM 1483 C CA . GLN A 1 198 ? 2.159 0.093 18.866 1.00 92.00 198 GLN A CA 1
ATOM 1484 C C . GLN A 1 198 ? 0.667 -0.016 18.531 1.00 92.00 198 GLN A C 1
ATOM 1486 O O . GLN A 1 198 ? 0.287 0.128 17.367 1.00 92.00 198 GLN A O 1
ATOM 1491 N N . PRO A 1 199 ? -0.202 -0.183 19.544 1.00 88.69 199 PRO A N 1
ATOM 1492 C CA . PRO A 1 199 ? -1.639 -0.217 19.329 1.00 88.69 199 PRO A CA 1
ATOM 1493 C C . PRO A 1 199 ? -2.132 1.139 18.818 1.00 88.69 199 PRO A C 1
ATOM 1495 O O . PRO A 1 199 ? -1.809 2.197 19.370 1.00 88.69 199 PRO A O 1
ATOM 1498 N N . ILE A 1 200 ? -2.938 1.105 17.760 1.00 88.50 200 ILE A N 1
ATOM 1499 C CA . ILE A 1 200 ? -3.526 2.300 17.159 1.00 88.50 200 ILE A CA 1
ATOM 1500 C C . ILE A 1 200 ? -4.876 2.560 17.828 1.00 88.50 200 ILE A C 1
ATOM 1502 O O . ILE A 1 200 ? -5.820 1.798 17.648 1.00 88.50 200 ILE A O 1
ATOM 1506 N N . ALA A 1 201 ? -4.968 3.644 18.599 1.00 85.69 201 ALA A N 1
ATOM 1507 C CA . ALA A 1 201 ? -6.143 3.926 19.425 1.00 85.69 201 ALA A CA 1
ATOM 1508 C C . ALA A 1 201 ? -7.383 4.401 18.644 1.00 85.69 201 ALA A C 1
ATOM 1510 O O . ALA A 1 201 ? -8.486 4.371 19.183 1.00 85.69 201 ALA A O 1
ATOM 1511 N N . SER A 1 202 ? -7.235 4.883 17.403 1.00 88.56 202 SER A N 1
ATOM 1512 C CA . SER A 1 202 ? -8.368 5.395 16.621 1.00 88.56 202 SER A CA 1
ATOM 1513 C C . SER A 1 202 ? -8.158 5.319 15.108 1.00 88.56 202 SER A C 1
ATOM 1515 O O . SER A 1 202 ? -7.031 5.340 14.608 1.00 88.56 202 SER A O 1
ATOM 1517 N N . ALA A 1 203 ? -9.267 5.310 14.361 1.00 85.81 203 ALA A N 1
ATOM 1518 C CA . ALA A 1 203 ? -9.255 5.337 12.897 1.00 85.81 203 ALA A CA 1
ATOM 1519 C C . ALA A 1 203 ? -8.563 6.594 12.337 1.00 85.81 203 ALA A C 1
ATOM 1521 O O . ALA A 1 203 ? -7.862 6.513 11.333 1.00 85.81 203 ALA A O 1
ATOM 1522 N N . TRP A 1 204 ? -8.693 7.744 13.008 1.00 88.44 204 TRP A N 1
ATOM 1523 C CA . TRP A 1 204 ? -8.009 8.977 12.608 1.00 88.44 204 TRP A CA 1
ATOM 1524 C C . TRP A 1 204 ? -6.487 8.844 12.659 1.00 88.44 204 TRP A C 1
ATOM 1526 O O . TRP A 1 204 ? -5.806 9.280 11.734 1.00 88.44 204 TRP A O 1
ATOM 1536 N N . VAL A 1 205 ? -5.947 8.194 13.692 1.00 89.50 205 VAL A N 1
ATOM 1537 C CA . VAL A 1 205 ? -4.503 7.936 13.784 1.00 89.50 205 VAL A CA 1
ATOM 1538 C C . VAL A 1 205 ? -4.058 6.988 12.674 1.00 89.50 205 VAL A C 1
ATOM 1540 O O . VAL A 1 205 ? -3.039 7.237 12.038 1.00 89.50 205 VAL A O 1
ATOM 1543 N N . ALA A 1 206 ? -4.840 5.948 12.379 1.00 87.00 206 ALA A N 1
ATOM 1544 C CA . ALA A 1 206 ? -4.555 5.051 11.261 1.00 87.00 206 ALA A CA 1
ATOM 1545 C C . ALA A 1 206 ? -4.536 5.790 9.905 1.00 87.00 206 ALA A C 1
ATOM 1547 O O . ALA A 1 206 ? -3.635 5.562 9.098 1.00 87.00 206 ALA A O 1
ATOM 1548 N N . ILE A 1 207 ? -5.467 6.729 9.681 1.00 88.56 207 ILE A N 1
ATOM 1549 C CA . ILE A 1 207 ? -5.474 7.606 8.496 1.00 88.56 207 ILE A CA 1
ATOM 1550 C C . ILE A 1 207 ? -4.207 8.469 8.453 1.00 88.56 207 ILE A C 1
ATOM 1552 O O . ILE A 1 207 ? -3.573 8.562 7.405 1.00 88.56 207 ILE A O 1
ATOM 1556 N N . MET A 1 208 ? -3.800 9.069 9.578 1.00 91.62 208 MET A N 1
ATOM 1557 C CA . MET A 1 208 ? -2.565 9.861 9.645 1.00 91.62 208 MET A CA 1
ATOM 1558 C C . MET A 1 208 ? -1.326 9.018 9.320 1.00 91.62 208 MET A C 1
ATOM 1560 O O . MET A 1 208 ? -0.462 9.474 8.577 1.00 91.62 208 MET A O 1
ATOM 1564 N N . VAL A 1 209 ? -1.246 7.784 9.826 1.00 90.31 209 VAL A N 1
ATOM 1565 C CA . VAL A 1 209 ? -0.146 6.851 9.532 1.00 90.31 209 VAL A CA 1
ATOM 1566 C C . VAL A 1 209 ? -0.097 6.507 8.040 1.00 90.31 209 VAL A C 1
ATOM 1568 O O . VAL A 1 209 ? 0.972 6.579 7.432 1.00 90.31 209 VAL A O 1
ATOM 1571 N N . ALA A 1 210 ? -1.242 6.205 7.423 1.00 86.75 210 ALA A N 1
ATOM 1572 C CA . ALA A 1 210 ? -1.317 5.958 5.983 1.00 86.75 210 ALA A CA 1
ATOM 1573 C C . ALA A 1 210 ? -0.909 7.200 5.164 1.00 86.75 210 ALA A C 1
ATOM 1575 O O . ALA A 1 210 ? -0.142 7.091 4.206 1.00 86.75 210 ALA A O 1
ATOM 1576 N N . ALA A 1 211 ? -1.354 8.393 5.578 1.00 89.50 211 ALA A N 1
ATOM 1577 C CA . ALA A 1 211 ? -0.985 9.658 4.943 1.00 89.50 211 ALA A CA 1
ATOM 1578 C C . ALA A 1 211 ? 0.523 9.945 5.044 1.00 89.50 211 ALA A C 1
ATOM 1580 O O . ALA A 1 211 ? 1.122 10.398 4.073 1.00 89.50 211 ALA A O 1
ATOM 1581 N N . ILE A 1 212 ? 1.160 9.630 6.178 1.00 92.38 212 ILE A N 1
ATOM 1582 C CA . ILE A 1 212 ? 2.620 9.728 6.345 1.00 92.38 212 ILE A CA 1
ATOM 1583 C C . ILE A 1 212 ? 3.344 8.820 5.343 1.00 92.38 212 ILE A C 1
ATOM 1585 O O . ILE A 1 212 ? 4.309 9.255 4.714 1.00 92.38 212 ILE A O 1
ATOM 1589 N N . GLY A 1 213 ? 2.859 7.589 5.149 1.00 87.38 213 GLY A N 1
ATOM 1590 C CA . GLY A 1 213 ? 3.397 6.684 4.132 1.00 87.38 213 GLY A CA 1
ATOM 1591 C C . GLY A 1 213 ? 3.290 7.261 2.717 1.00 87.38 213 GLY A C 1
ATOM 1592 O O . GLY A 1 213 ? 4.268 7.243 1.974 1.00 87.38 213 GLY A O 1
ATOM 1593 N N . ALA A 1 214 ? 2.140 7.851 2.376 1.00 85.88 214 ALA A N 1
ATOM 1594 C CA . ALA A 1 214 ? 1.903 8.489 1.080 1.00 85.88 214 ALA A CA 1
ATOM 1595 C C . ALA A 1 214 ? 2.816 9.704 0.834 1.00 85.88 214 ALA A C 1
ATOM 1597 O O . ALA A 1 214 ? 3.424 9.836 -0.227 1.00 85.88 214 ALA A O 1
ATOM 1598 N N . VAL A 1 215 ? 2.967 10.577 1.837 1.00 88.00 215 VAL A N 1
ATOM 1599 C CA . VAL A 1 215 ? 3.871 11.739 1.778 1.00 88.00 215 VAL A CA 1
ATOM 1600 C C . VAL A 1 215 ? 5.332 11.302 1.653 1.00 88.00 215 VAL A C 1
ATOM 1602 O O . VAL A 1 215 ? 6.121 11.988 1.000 1.00 88.00 215 VAL A O 1
ATOM 1605 N N . GLY A 1 216 ? 5.690 10.141 2.210 1.00 85.81 216 GLY A N 1
ATOM 1606 C CA . GLY A 1 216 ? 7.008 9.534 2.037 1.00 85.81 216 GLY A CA 1
ATOM 1607 C C . GLY A 1 216 ? 7.406 9.391 0.565 1.00 85.81 216 GLY A C 1
ATOM 1608 O O . GLY A 1 216 ? 8.558 9.654 0.224 1.00 85.81 216 GLY A O 1
ATOM 1609 N N . VAL A 1 217 ? 6.455 9.069 -0.317 1.00 81.81 217 VAL A N 1
ATOM 1610 C CA . VAL A 1 217 ? 6.679 8.939 -1.768 1.00 81.81 217 VAL A CA 1
ATOM 1611 C C . VAL A 1 217 ? 7.057 10.284 -2.386 1.00 81.81 217 VAL A C 1
ATOM 1613 O O . VAL A 1 217 ? 8.070 10.395 -3.070 1.00 81.81 217 VAL A O 1
ATOM 1616 N N . ALA A 1 218 ? 6.303 11.339 -2.069 1.00 84.19 218 ALA A N 1
ATOM 1617 C CA . ALA A 1 218 ? 6.599 12.692 -2.537 1.00 84.19 218 ALA A CA 1
ATOM 1618 C C . ALA A 1 218 ? 7.940 13.224 -1.989 1.00 84.19 218 ALA A C 1
ATOM 1620 O O . ALA A 1 218 ? 8.646 13.975 -2.666 1.00 84.19 218 ALA A O 1
ATOM 1621 N N . ALA A 1 219 ? 8.321 12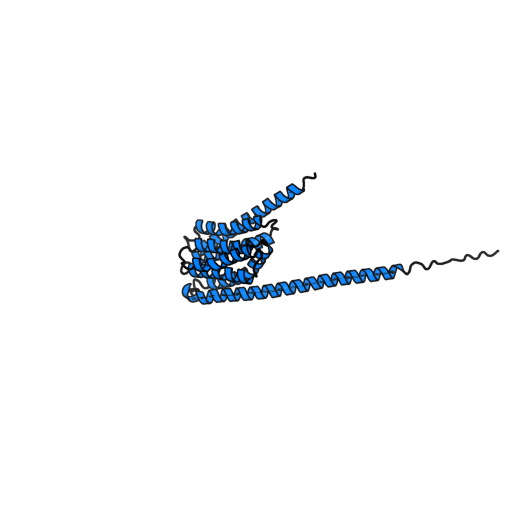.830 -0.770 1.00 84.88 219 ALA A N 1
ATOM 1622 C CA . ALA A 1 219 ? 9.628 13.152 -0.204 1.00 84.88 219 ALA A CA 1
ATOM 1623 C C . ALA A 1 219 ? 10.767 12.402 -0.923 1.00 84.88 219 ALA A C 1
ATOM 1625 O O . ALA A 1 219 ? 11.791 13.005 -1.250 1.00 84.88 219 ALA A O 1
ATOM 1626 N N . MET A 1 220 ? 10.579 11.114 -1.224 1.00 85.75 220 MET A N 1
ATOM 1627 C CA . MET A 1 220 ? 11.532 10.300 -1.988 1.00 85.75 220 MET A CA 1
ATOM 1628 C C . MET A 1 220 ? 11.773 10.891 -3.389 1.00 85.75 220 MET A C 1
ATOM 1630 O O . MET A 1 220 ? 12.923 11.092 -3.781 1.00 85.75 220 MET A O 1
ATOM 1634 N N . GLU A 1 221 ? 10.708 11.289 -4.082 1.00 82.19 221 GLU A N 1
ATOM 1635 C CA . GLU A 1 221 ? 10.754 12.042 -5.344 1.00 82.19 221 GLU A CA 1
ATOM 1636 C C . GLU A 1 221 ? 11.609 13.320 -5.230 1.00 82.19 221 GLU A C 1
ATOM 1638 O O . GLU A 1 221 ? 12.581 13.515 -5.966 1.00 82.19 221 GLU A O 1
ATOM 1643 N N . ARG A 1 222 ? 11.292 14.180 -4.250 1.00 79.94 222 ARG A N 1
ATOM 1644 C CA . ARG A 1 222 ? 11.948 15.485 -4.034 1.00 79.94 222 ARG A CA 1
ATOM 1645 C C . ARG A 1 222 ? 13.433 15.387 -3.687 1.00 79.94 222 ARG A C 1
ATOM 1647 O O . ARG A 1 222 ? 14.179 16.314 -3.987 1.00 79.94 222 ARG A O 1
ATOM 1654 N N . THR A 1 223 ? 13.872 14.295 -3.063 1.00 74.44 223 THR A N 1
ATOM 1655 C CA . THR A 1 223 ? 15.278 14.092 -2.654 1.00 74.44 223 THR A CA 1
ATOM 1656 C C . THR A 1 223 ? 16.196 13.611 -3.786 1.00 74.44 223 THR A C 1
ATOM 1658 O O . THR A 1 223 ? 17.360 13.295 -3.548 1.00 74.44 223 THR A O 1
ATOM 1661 N N . GLY A 1 224 ? 15.714 13.602 -5.035 1.00 59.56 224 GLY A N 1
ATOM 1662 C CA . GLY A 1 224 ? 16.513 13.216 -6.202 1.00 59.56 224 GLY A CA 1
ATOM 1663 C C . GLY A 1 224 ? 16.478 11.718 -6.508 1.00 59.56 224 GLY A C 1
ATOM 1664 O O . GLY A 1 224 ? 17.320 11.227 -7.268 1.00 59.56 224 GLY A O 1
ATOM 1665 N N . GLY A 1 225 ? 15.488 10.997 -5.965 1.00 58.44 225 GLY A N 1
ATOM 1666 C CA . GLY A 1 225 ? 15.236 9.591 -6.284 1.00 58.44 225 GLY A CA 1
ATOM 1667 C C . GLY A 1 225 ? 14.989 9.346 -7.778 1.00 58.44 225 GLY A C 1
ATOM 1668 O O . GLY A 1 225 ? 15.347 8.292 -8.293 1.00 58.44 225 GLY A O 1
ATOM 1669 N N . THR A 1 226 ? 14.472 10.343 -8.505 1.00 54.00 226 THR A N 1
ATOM 1670 C CA . THR A 1 226 ? 14.221 10.276 -9.955 1.00 54.00 226 THR A CA 1
ATOM 1671 C C . THR A 1 226 ? 15.289 10.955 -10.817 1.00 54.00 226 THR A C 1
ATOM 1673 O O . THR A 1 226 ? 15.283 10.797 -12.035 1.00 54.00 226 THR A O 1
ATOM 1676 N N . SER A 1 227 ? 16.258 11.675 -10.247 1.00 55.84 227 SER A N 1
ATOM 1677 C CA . SER A 1 227 ? 17.295 12.367 -11.037 1.00 55.84 227 SER A CA 1
ATOM 1678 C C . SER A 1 227 ? 18.577 11.551 -11.214 1.00 55.84 227 SER A C 1
ATOM 1680 O O . SER A 1 227 ? 19.456 11.930 -11.986 1.00 55.84 227 SER A O 1
ATOM 1682 N N . SER A 1 228 ? 18.705 10.420 -10.519 1.00 57.25 228 SER A N 1
ATOM 1683 C CA . SER A 1 228 ? 19.966 9.700 -10.382 1.00 57.25 228 SER A CA 1
ATOM 1684 C C . SER A 1 228 ? 19.737 8.179 -10.325 1.00 57.25 228 SER A C 1
ATOM 1686 O O . SER A 1 228 ? 18.617 7.746 -10.088 1.00 57.25 228 SER A O 1
ATOM 1688 N N . SER A 1 229 ? 20.750 7.376 -10.676 1.00 79.94 229 SER A N 1
ATOM 1689 C CA . SER A 1 229 ? 20.693 5.914 -10.918 1.00 79.94 229 SER A CA 1
ATOM 1690 C C . SER A 1 229 ? 19.770 5.098 -9.991 1.00 79.94 229 SER A C 1
ATOM 1692 O O . SER A 1 229 ? 19.547 5.466 -8.840 1.00 79.94 229 SER A O 1
ATOM 1694 N N . ALA A 1 230 ? 19.320 3.914 -10.433 1.00 76.81 230 ALA A N 1
ATOM 1695 C CA . ALA A 1 230 ? 18.434 3.033 -9.652 1.00 76.81 230 ALA A CA 1
ATOM 1696 C C . ALA A 1 230 ? 18.920 2.759 -8.210 1.00 76.81 230 ALA A C 1
ATOM 1698 O O . ALA A 1 230 ? 18.121 2.719 -7.278 1.00 76.81 230 ALA A O 1
ATOM 1699 N N . SER A 1 231 ? 20.235 2.657 -7.995 1.00 81.62 231 SER A N 1
ATOM 1700 C CA . SER A 1 231 ? 20.845 2.526 -6.663 1.00 81.62 231 SER A CA 1
ATOM 1701 C C . SER A 1 231 ? 20.532 3.694 -5.716 1.00 81.62 231 SER A C 1
ATOM 1703 O O . SER A 1 231 ? 20.272 3.482 -4.533 1.00 81.62 231 SER A O 1
ATOM 1705 N N . LYS A 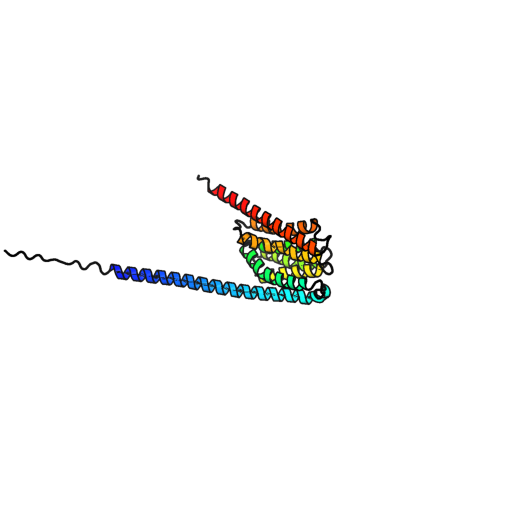1 232 ? 20.514 4.932 -6.220 1.00 83.94 232 LYS A N 1
ATOM 1706 C CA . LYS A 1 232 ? 20.171 6.120 -5.429 1.00 83.94 232 LYS A CA 1
ATOM 1707 C C . LYS A 1 232 ? 18.673 6.201 -5.155 1.00 83.94 232 LYS A C 1
ATOM 1709 O O . LYS A 1 232 ? 18.297 6.593 -4.055 1.00 83.94 232 LYS A O 1
ATOM 1714 N N . ALA A 1 233 ? 17.834 5.759 -6.096 1.00 85.81 233 ALA A N 1
ATOM 1715 C CA . ALA A 1 233 ? 16.393 5.632 -5.878 1.00 85.81 233 ALA A CA 1
ATOM 1716 C C . ALA A 1 233 ? 16.080 4.671 -4.715 1.00 85.81 233 ALA A C 1
ATOM 1718 O O . ALA A 1 233 ? 15.260 4.988 -3.852 1.00 85.81 233 ALA A O 1
ATOM 1719 N N . TRP A 1 234 ? 16.784 3.537 -4.636 1.00 88.12 234 TRP A N 1
ATOM 1720 C CA . TRP A 1 234 ? 16.659 2.593 -3.521 1.00 88.12 234 TRP A CA 1
ATOM 1721 C C . TRP A 1 234 ? 17.117 3.182 -2.184 1.00 88.12 234 TRP A C 1
ATOM 1723 O O . TRP A 1 234 ? 16.405 3.049 -1.190 1.00 88.12 234 TRP A O 1
ATOM 1733 N N . LEU A 1 235 ? 18.260 3.876 -2.153 1.00 88.50 235 LEU A N 1
ATOM 1734 C CA . LEU A 1 235 ? 18.739 4.553 -0.941 1.00 88.50 235 LEU A CA 1
ATOM 1735 C C . LEU A 1 235 ? 17.760 5.635 -0.462 1.00 88.50 235 LEU A C 1
ATOM 1737 O O . LEU A 1 235 ? 17.462 5.704 0.730 1.00 88.50 235 LEU A O 1
ATOM 1741 N N . ALA A 1 236 ? 17.221 6.441 -1.382 1.00 88.75 236 ALA A N 1
ATOM 1742 C CA . ALA A 1 236 ? 16.208 7.448 -1.071 1.00 88.75 236 ALA A CA 1
ATOM 1743 C C . ALA A 1 236 ? 14.917 6.807 -0.536 1.00 88.75 236 ALA A C 1
ATOM 1745 O O . ALA A 1 236 ? 14.370 7.276 0.460 1.00 88.75 236 ALA A O 1
ATOM 1746 N N . SER A 1 237 ? 14.475 5.698 -1.138 1.00 88.81 237 SER A N 1
ATOM 1747 C CA . SER A 1 237 ? 13.308 4.930 -0.677 1.00 88.81 237 SER A CA 1
ATOM 1748 C C . SER A 1 237 ? 13.520 4.369 0.726 1.00 88.81 237 SER A C 1
ATOM 1750 O O . SER A 1 237 ? 12.647 4.497 1.577 1.00 88.81 237 SER A O 1
ATOM 1752 N N . ALA A 1 238 ? 14.697 3.803 1.006 1.00 91.38 238 ALA A N 1
ATOM 1753 C CA . ALA A 1 238 ? 15.033 3.286 2.329 1.00 91.38 238 ALA A CA 1
ATOM 1754 C C . ALA A 1 238 ? 15.051 4.403 3.386 1.00 91.38 238 ALA A C 1
ATOM 1756 O O . ALA A 1 238 ? 14.454 4.256 4.452 1.00 91.38 238 ALA A O 1
ATOM 1757 N N . ALA A 1 239 ? 15.673 5.545 3.079 1.00 91.56 239 ALA A N 1
ATOM 1758 C CA . ALA A 1 239 ? 15.691 6.699 3.975 1.00 91.56 239 ALA A CA 1
ATOM 1759 C C . ALA A 1 239 ? 14.274 7.244 4.236 1.00 91.56 239 ALA A C 1
ATOM 1761 O O . ALA A 1 239 ? 13.916 7.511 5.385 1.00 91.56 239 ALA A O 1
ATOM 1762 N N . ALA A 1 240 ? 13.448 7.355 3.190 1.00 92.06 240 ALA A N 1
ATOM 1763 C CA . ALA A 1 240 ? 12.057 7.779 3.303 1.00 92.06 240 ALA A CA 1
ATOM 1764 C C . ALA A 1 240 ? 11.213 6.777 4.108 1.00 92.06 240 ALA A C 1
ATOM 1766 O O . ALA A 1 240 ? 10.415 7.198 4.947 1.00 92.06 240 ALA A O 1
ATOM 1767 N N . ALA A 1 241 ? 11.416 5.468 3.922 1.00 93.06 241 ALA A N 1
ATOM 1768 C CA . ALA A 1 241 ? 10.747 4.416 4.688 1.00 93.06 241 ALA A CA 1
ATOM 1769 C C . ALA A 1 241 ? 11.056 4.532 6.186 1.00 93.06 241 ALA A C 1
ATOM 1771 O O . ALA A 1 241 ? 10.145 4.573 7.009 1.00 93.06 241 ALA A O 1
ATOM 1772 N N . VAL A 1 242 ? 12.339 4.652 6.543 1.00 94.81 242 VAL A N 1
ATOM 1773 C CA . VAL A 1 242 ? 12.771 4.783 7.942 1.00 94.81 242 VAL A CA 1
ATOM 1774 C C . VAL A 1 242 ? 12.246 6.082 8.553 1.00 94.81 242 VAL A C 1
ATOM 1776 O O . VAL A 1 242 ? 11.664 6.059 9.636 1.00 94.81 242 VAL A O 1
ATOM 1779 N N . GLY A 1 243 ? 12.395 7.212 7.856 1.00 94.38 243 GLY A N 1
ATOM 1780 C CA . GLY A 1 243 ? 11.932 8.510 8.346 1.00 94.38 243 GLY A CA 1
ATOM 1781 C C . GLY A 1 243 ? 10.420 8.550 8.575 1.00 94.38 243 GLY A C 1
ATOM 1782 O O . GLY A 1 243 ? 9.962 8.989 9.631 1.00 94.38 243 GLY A O 1
ATOM 1783 N N . SER A 1 244 ? 9.642 8.039 7.619 1.00 95.25 244 SER A N 1
ATOM 1784 C CA . SER A 1 244 ? 8.180 7.967 7.732 1.00 95.25 244 SER A CA 1
ATOM 1785 C C . SER A 1 244 ? 7.723 6.967 8.799 1.00 95.25 244 SER A C 1
ATOM 1787 O O . SER A 1 244 ? 6.776 7.270 9.522 1.00 95.25 244 SER A O 1
ATOM 1789 N N . LEU A 1 245 ? 8.418 5.837 8.984 1.00 96.06 245 LEU A N 1
ATOM 1790 C CA . LEU A 1 245 ? 8.142 4.899 10.077 1.00 96.06 245 LEU A CA 1
ATOM 1791 C C . LEU A 1 245 ? 8.365 5.545 11.447 1.00 96.06 245 LEU A C 1
ATOM 1793 O O . LEU A 1 245 ? 7.479 5.502 12.299 1.00 96.06 245 LEU A O 1
ATOM 1797 N N . CYS A 1 246 ? 9.523 6.176 11.652 1.00 96.62 246 CYS A N 1
ATOM 1798 C CA . CYS A 1 246 ? 9.841 6.874 12.897 1.00 96.62 246 CYS A CA 1
ATOM 1799 C C . CYS A 1 246 ? 8.817 7.976 13.196 1.00 96.62 246 CYS A C 1
ATOM 1801 O O . CYS A 1 246 ? 8.351 8.097 14.330 1.00 96.62 246 CYS A O 1
ATOM 1803 N N . LEU A 1 247 ? 8.422 8.746 12.176 1.00 96.44 247 LEU A N 1
ATOM 1804 C CA . LEU A 1 247 ? 7.403 9.783 12.310 1.00 96.44 247 LEU A CA 1
ATOM 1805 C C . LEU A 1 247 ? 6.033 9.195 12.673 1.00 96.44 247 LEU A C 1
ATOM 1807 O O . LEU A 1 247 ? 5.372 9.702 13.578 1.00 96.44 247 LEU A O 1
ATOM 1811 N N . ALA A 1 248 ? 5.617 8.112 12.014 1.00 95.69 248 ALA A N 1
ATOM 1812 C CA . ALA A 1 248 ? 4.358 7.437 12.307 1.00 95.69 248 ALA A CA 1
ATOM 1813 C C . ALA A 1 248 ? 4.322 6.894 13.745 1.00 95.69 248 ALA A C 1
ATOM 1815 O O . ALA A 1 248 ? 3.347 7.122 14.461 1.00 95.69 248 ALA A O 1
ATOM 1816 N N . LEU A 1 249 ? 5.405 6.256 14.203 1.00 96.06 249 LEU A N 1
ATOM 1817 C CA . LEU A 1 249 ? 5.536 5.783 15.584 1.00 96.06 249 LEU A CA 1
ATOM 1818 C C . LEU A 1 249 ? 5.477 6.936 16.593 1.00 96.06 249 LEU A C 1
ATOM 1820 O O . LEU A 1 249 ? 4.789 6.828 17.607 1.00 96.06 249 LEU A O 1
ATOM 1824 N N . ALA A 1 250 ? 6.145 8.057 16.310 1.00 96.19 250 ALA A N 1
ATOM 1825 C CA . ALA A 1 250 ? 6.094 9.239 17.166 1.00 96.19 250 ALA A CA 1
ATOM 1826 C C . ALA A 1 250 ? 4.670 9.813 17.270 1.00 96.19 250 ALA A C 1
ATOM 1828 O O . ALA A 1 250 ? 4.228 10.165 18.365 1.00 96.19 250 ALA A O 1
ATOM 1829 N N . VAL A 1 251 ? 3.930 9.865 16.156 1.00 95.94 251 VAL A N 1
ATOM 1830 C CA . VAL A 1 251 ? 2.528 10.315 16.134 1.00 95.94 251 VAL A CA 1
ATOM 1831 C C . VAL A 1 251 ? 1.643 9.398 16.977 1.00 95.94 251 VAL A C 1
ATOM 1833 O O . VAL A 1 251 ? 0.916 9.894 17.840 1.00 95.94 251 VAL A O 1
ATOM 1836 N N . VAL A 1 252 ? 1.729 8.077 16.784 1.00 94.69 252 VAL A N 1
ATOM 1837 C CA . VAL A 1 252 ? 0.949 7.104 17.571 1.00 94.69 252 VAL A CA 1
ATOM 1838 C C . VAL A 1 252 ? 1.266 7.237 19.060 1.00 94.69 252 VAL A C 1
ATOM 1840 O O . VAL A 1 252 ? 0.354 7.344 19.882 1.00 94.69 252 VAL A O 1
ATOM 1843 N N . TRP A 1 253 ? 2.549 7.323 19.412 1.00 95.81 253 TRP A N 1
ATOM 1844 C CA . TRP A 1 253 ? 2.984 7.476 20.797 1.00 95.81 253 TRP A CA 1
ATOM 1845 C C . TRP A 1 253 ? 2.442 8.759 21.444 1.00 95.81 253 TRP A C 1
ATOM 1847 O O . TRP A 1 253 ? 1.911 8.714 22.557 1.00 95.81 253 TRP A O 1
ATOM 1857 N N . LEU A 1 254 ? 2.522 9.898 20.744 1.00 95.50 254 LEU A N 1
ATOM 1858 C CA . LEU A 1 254 ? 2.032 11.190 21.237 1.00 95.50 254 LEU A CA 1
ATOM 1859 C C . LEU A 1 254 ? 0.521 11.177 21.492 1.00 95.50 254 LEU A C 1
ATOM 1861 O O . LEU A 1 254 ? 0.070 11.680 22.525 1.00 95.50 254 LEU A O 1
ATOM 1865 N N . VAL A 1 255 ? -0.261 10.600 20.576 1.00 93.31 255 VAL A N 1
ATOM 1866 C CA . VAL A 1 255 ? -1.722 10.521 20.718 1.00 93.31 255 VAL A CA 1
ATOM 1867 C C . VAL A 1 255 ? -2.104 9.587 21.868 1.00 93.31 255 VAL A C 1
ATOM 1869 O O . VAL A 1 255 ? -2.900 9.966 22.729 1.00 93.31 255 VAL A O 1
ATOM 1872 N N . ASN A 1 256 ? -1.465 8.417 21.957 1.00 91.50 256 ASN A N 1
ATOM 1873 C CA . ASN A 1 256 ? -1.716 7.448 23.025 1.00 91.50 256 ASN A CA 1
ATOM 1874 C C . ASN A 1 256 ? -1.318 7.976 24.415 1.00 91.50 256 ASN A C 1
ATOM 1876 O O . ASN A 1 256 ? -1.912 7.588 25.422 1.00 91.50 256 ASN A O 1
ATOM 1880 N N . ARG A 1 257 ? -0.310 8.855 24.502 1.00 92.69 257 ARG A N 1
ATOM 1881 C CA . ARG A 1 257 ? 0.082 9.498 25.765 1.00 92.69 257 ARG A CA 1
ATOM 1882 C C . ARG A 1 257 ? -0.983 10.480 26.255 1.00 92.69 257 ARG A C 1
ATOM 1884 O O . ARG A 1 257 ? -1.317 10.452 27.434 1.00 92.69 257 ARG A O 1
ATOM 1891 N N . LYS A 1 258 ? -1.540 11.307 25.361 1.00 89.56 258 LYS A N 1
ATOM 1892 C CA . LYS A 1 258 ? -2.596 12.274 25.714 1.00 89.56 258 LYS A CA 1
ATOM 1893 C C . LYS A 1 258 ? -3.856 11.588 26.245 1.00 89.56 258 LYS A C 1
ATOM 1895 O O . LYS A 1 258 ? -4.413 12.057 27.231 1.00 89.56 258 LYS A O 1
ATOM 1900 N N . GLY A 1 259 ? -4.252 10.463 25.642 1.00 84.62 259 GLY A N 1
ATOM 1901 C CA . GLY A 1 259 ? -5.407 9.687 26.107 1.00 84.62 259 GLY A CA 1
ATOM 1902 C C . GLY A 1 259 ? -5.243 9.158 27.536 1.00 84.62 259 GLY A C 1
ATOM 1903 O O . GLY A 1 259 ? -6.181 9.219 28.322 1.00 84.62 259 GLY A O 1
ATOM 1904 N N . ARG A 1 260 ? -4.032 8.720 27.909 1.00 86.56 260 ARG A N 1
ATOM 1905 C CA . ARG A 1 260 ? -3.740 8.245 29.274 1.00 86.56 260 ARG A CA 1
ATOM 1906 C C . ARG A 1 260 ? -3.759 9.361 30.316 1.00 86.56 260 ARG A C 1
ATOM 1908 O O . ARG A 1 260 ? -4.223 9.139 31.425 1.00 86.56 260 ARG A O 1
ATOM 1915 N N . SER A 1 261 ? -3.280 10.555 29.970 1.00 86.56 261 SER A N 1
ATOM 1916 C CA . SER A 1 261 ? -3.288 11.694 30.897 1.00 86.56 261 SER A CA 1
ATOM 1917 C C . SER A 1 261 ? -4.701 12.170 31.243 1.00 86.56 261 SER A C 1
ATOM 1919 O O . SER A 1 261 ? -4.926 12.572 32.374 1.00 86.56 261 SER A O 1
ATOM 1921 N N . GLN A 1 262 ? -5.655 12.078 30.312 1.00 82.88 262 GLN A N 1
ATOM 1922 C CA . GLN A 1 262 ? -7.049 12.479 30.557 1.00 82.88 262 GLN A CA 1
ATOM 1923 C C . GLN A 1 262 ? -7.819 11.510 31.467 1.00 82.88 262 GLN A C 1
ATOM 1925 O O . GLN A 1 262 ? -8.814 11.900 32.060 1.00 82.88 262 GLN A O 1
ATOM 1930 N N . GLN A 1 263 ? -7.371 10.259 31.586 1.00 79.94 263 GLN A N 1
ATOM 1931 C CA . GLN A 1 263 ? -7.999 9.259 32.459 1.00 79.94 263 GLN A CA 1
ATOM 1932 C C . GLN A 1 263 ? -7.481 9.310 33.904 1.00 79.94 263 GLN A C 1
ATOM 1934 O O . GLN A 1 263 ? -8.065 8.685 34.781 1.00 79.94 263 GLN A O 1
ATOM 1939 N N . ALA A 1 264 ? -6.377 10.021 34.151 1.00 81.38 264 ALA A N 1
ATOM 1940 C CA . ALA A 1 264 ? -5.692 10.041 35.441 1.00 81.38 264 ALA A CA 1
ATOM 1941 C C . ALA A 1 264 ? -6.092 11.218 36.350 1.00 81.38 264 ALA A C 1
ATOM 1943 O O . ALA A 1 264 ? -5.526 11.344 37.433 1.00 81.38 264 ALA A O 1
ATOM 1944 N N . GLU A 1 265 ? -7.030 12.076 35.938 1.00 71.81 265 GLU A N 1
ATOM 1945 C CA . GLU A 1 265 ? -7.625 13.091 36.815 1.00 71.81 265 GLU A CA 1
ATOM 1946 C C . GLU A 1 265 ? -8.879 12.501 37.487 1.00 71.81 265 GLU A C 1
ATOM 1948 O O . GLU A 1 265 ? -9.915 12.384 36.829 1.00 71.81 265 GLU A O 1
ATOM 1953 N N . PRO A 1 266 ? -8.804 12.068 38.764 1.00 69.88 266 PRO A N 1
ATOM 1954 C CA . PRO A 1 266 ? -9.985 11.655 39.509 1.00 69.88 266 PRO A CA 1
ATOM 1955 C C . PRO A 1 266 ? -10.877 12.875 39.767 1.00 69.88 266 PRO A C 1
ATOM 1957 O O . PRO A 1 266 ? -10.411 13.894 40.279 1.00 69.88 266 PRO A O 1
ATOM 1960 N N . SER A 1 267 ? -12.148 12.748 39.382 1.00 67.88 267 SER A N 1
ATOM 1961 C CA . SER A 1 267 ? -13.240 13.671 39.719 1.00 67.88 267 SER A CA 1
ATOM 1962 C C . SER A 1 267 ? -13.544 13.688 41.210 1.00 67.88 267 SER A C 1
ATOM 1964 O O . SER A 1 267 ? -13.580 12.570 41.777 1.00 67.88 267 SER A O 1
#

Secondary structure (DSSP, 8-state):
------------SSTTTHHHHHHHHHHHHHHHHHHHHHHHHHHHHHHHHHHHHHHHHHHHHHHHHHHTTTTTTTSTTTHHHHHHHHHHHHHHHHHHHHHHHH--STTTTTHHHHHHHHHHHHH-TT-TTHHHHHHHHHHHHHHHHHH-SPPPHHHHHHHHHHHHHHHHHHTTT-HHHHHHHHHHTHHHHHHHHHHHHS----HHHHHHHHHHHHHHHHHHIIIIITTS-HHHHHHHHHHHHHHHHHHHHHHHHHHHHHHHHHHS---

Radius of gyration: 28.56 Å; chains: 1; bounding box: 44×65×113 Å

Foldseek 3Di:
DDDDDDDDDDPDPDPVPVVVVVVVVVVVVVVVCVVVVVVVVVVVVVVVLVVLLVVLLVLLVVLCVVCCVLQVCVDPVRVVLSVLSNVLSSVLSVLLVLLCVQQVWFLLSLVLLVLLLVLLCVLQVPDPLSVVLVCLSVVLSVCRVVVRHHDDVVSVSVNNSSLSSRSSNSCRPPLLSNLLSSQSNQLSRLLSVLCVVDPQPDNVLSSVLSVLSSVLSVQLVVVCSRVDDNVSVVVSSVVSSVVSSVVSNVSRVVVVVVVVVVVPDDD

Sequence (267 aa):
MGSSENREIDEEDEEDTEEVEELEAEEVEAAAVEEVGGEVAVIVDRETASRWRAVGAGIGLAIVIVTYEPARLGDEERWWAAAAVLLLAVLLADLLAGVRRNLRTPGVAPLPILAVLAGTYIAVPETDHFGIAALVPVGLVLMEVIERRQLGPEWYAVAAASVGWAGVFGSVGLQRALVAALFAWWAVAILPLVAKMQPIASAWVAIMVAAIGAVGVAAMERTGGTSSSASKAWLASAAAAVGSLCLALAVVWLVNRKGRSQQAEPS